Protein AF-0000000078525037 (afdb_homodimer)

Structure (mmCIF, N/CA/C/O backbone):
data_AF-0000000078525037-model_v1
#
loop_
_entity.id
_entity.type
_entity.pdbx_description
1 polymer 'TetR family transcriptional regulator'
#
loop_
_atom_site.group_PDB
_atom_site.id
_atom_site.type_symbol
_atom_site.label_atom_id
_atom_site.label_alt_id
_atom_site.label_comp_id
_atom_site.label_asym_id
_atom_site.label_entity_id
_atom_site.label_seq_id
_atom_site.pdbx_PDB_ins_code
_atom_site.Cartn_x
_atom_site.Cartn_y
_atom_site.Cartn_z
_atom_site.occupancy
_atom_site.B_iso_or_equiv
_atom_site.auth_seq_id
_atom_site.auth_comp_id
_atom_site.auth_asym_id
_atom_site.auth_atom_id
_atom_site.pdbx_PDB_model_num
ATOM 1 N N . MET A 1 1 ? -8.797 39.719 21.375 1 72.75 1 MET A N 1
ATOM 2 C CA . MET A 1 1 ? -9.156 38.656 22.328 1 72.75 1 MET A CA 1
ATOM 3 C C . MET A 1 1 ? -10.391 37.906 21.859 1 72.75 1 MET A C 1
ATOM 5 O O . MET A 1 1 ? -11.367 38.5 21.422 1 72.75 1 MET A O 1
ATOM 9 N N . LYS A 1 2 ? -10.18 36.531 21.547 1 79.25 2 LYS A N 1
ATOM 10 C CA . LYS A 1 2 ? -11.359 35.812 21.094 1 79.25 2 LYS A CA 1
ATOM 11 C C . LYS A 1 2 ? -12.469 35.844 22.141 1 79.25 2 LYS A C 1
ATOM 13 O O . LYS A 1 2 ? -12.195 35.781 23.344 1 79.25 2 LYS A O 1
ATOM 18 N N . SER A 1 3 ? -13.633 36.125 21.875 1 87.19 3 SER A N 1
ATOM 19 C CA . SER A 1 3 ? -14.789 36.094 22.781 1 87.19 3 SER A CA 1
ATOM 20 C C . SER A 1 3 ? -15.016 34.688 23.312 1 87.19 3 SER A C 1
ATOM 22 O O . SER A 1 3 ? -14.438 33.719 22.812 1 87.19 3 SER A O 1
ATOM 24 N N . LYS A 1 4 ? -15.695 34.625 24.469 1 88.12 4 LYS A N 1
ATOM 25 C CA . LYS A 1 4 ? -16.031 33.312 25.047 1 88.12 4 LYS A CA 1
ATOM 26 C C . LYS A 1 4 ? -16.703 32.438 24.016 1 88.12 4 LYS A C 1
ATOM 28 O O . LYS A 1 4 ? -16.406 31.234 23.953 1 88.12 4 LYS A O 1
ATOM 33 N N . ARG A 1 5 ? -17.609 33.062 23.234 1 87.44 5 ARG A N 1
ATOM 34 C CA . ARG A 1 5 ? -18.344 32.312 22.203 1 87.44 5 ARG A CA 1
ATOM 35 C C . ARG A 1 5 ? -17.391 31.781 21.125 1 87.44 5 ARG A C 1
ATOM 37 O O . ARG A 1 5 ? -17.547 30.656 20.656 1 87.44 5 ARG A O 1
ATOM 44 N N . GLN A 1 6 ? -16.469 32.625 20.719 1 86.44 6 GLN A N 1
ATOM 45 C CA . GLN A 1 6 ? -15.492 32.25 19.703 1 86.44 6 GLN A CA 1
ATOM 46 C C . GLN A 1 6 ? -14.602 31.109 20.219 1 86.44 6 GLN A C 1
ATOM 48 O O . GLN A 1 6 ? -14.289 30.172 19.469 1 86.44 6 GLN A O 1
ATOM 53 N N . LEU A 1 7 ? -14.266 31.172 21.453 1 88 7 LEU A N 1
ATOM 54 C CA . LEU A 1 7 ? -13.43 30.156 22.062 1 88 7 LEU A CA 1
ATOM 55 C C . LEU A 1 7 ? -14.172 28.812 22.156 1 88 7 LEU A C 1
ATOM 57 O O . LEU A 1 7 ? -13.586 27.766 21.922 1 88 7 LEU A O 1
ATOM 61 N N . GLN A 1 8 ? -15.375 28.922 22.531 1 87 8 GLN A N 1
ATOM 62 C CA . GLN A 1 8 ? -16.188 27.719 22.625 1 87 8 GLN A CA 1
ATOM 63 C C . GLN A 1 8 ? -16.344 27.062 21.25 1 87 8 GLN A C 1
ATOM 65 O O . GLN A 1 8 ? -16.312 25.828 21.141 1 87 8 GLN A O 1
ATOM 70 N N . LYS A 1 9 ? -16.531 27.906 20.25 1 89.12 9 LYS A N 1
ATOM 71 C CA . LYS A 1 9 ? -16.656 27.391 18.891 1 89.12 9 LYS A CA 1
ATOM 72 C C . LYS A 1 9 ? -15.383 26.703 18.453 1 89.12 9 LYS A C 1
ATOM 74 O O . LYS A 1 9 ? -15.43 25.625 17.859 1 89.12 9 LYS A O 1
ATOM 79 N N . GLU A 1 10 ? -14.359 27.328 18.75 1 90.56 10 GLU A N 1
ATOM 80 C CA . GLU A 1 10 ? -13.062 26.766 18.406 1 90.56 10 GLU A CA 1
ATOM 81 C C . GLU A 1 10 ? -12.82 25.453 19.141 1 90.56 10 GLU A C 1
ATOM 83 O O . GLU A 1 10 ? -12.281 24.5 18.578 1 90.56 10 GLU A O 1
ATOM 88 N N . ASN A 1 11 ? -13.18 25.406 20.344 1 92.62 11 ASN A N 1
ATOM 89 C CA . ASN A 1 11 ? -13.016 24.203 21.141 1 92.62 11 ASN A CA 1
ATOM 90 C C . ASN A 1 11 ? -13.859 23.047 20.609 1 92.62 11 ASN A C 1
ATOM 92 O O . ASN A 1 11 ? -13.414 21.906 20.594 1 92.62 11 ASN A O 1
ATOM 96 N N . THR A 1 12 ? -15.055 23.438 20.219 1 93.38 12 THR A N 1
ATOM 97 C CA . THR A 1 12 ? -15.93 22.438 19.656 1 93.38 12 THR A CA 1
ATOM 98 C C . THR A 1 12 ? -15.375 21.906 18.344 1 93.38 12 THR A C 1
ATOM 100 O O . THR A 1 12 ? -15.391 20.688 18.094 1 93.38 12 THR A O 1
ATOM 103 N N . ARG A 1 13 ? -14.922 22.781 17.547 1 94.19 13 ARG A N 1
ATOM 104 C CA . ARG A 1 13 ? -14.32 22.391 16.281 1 94.19 13 ARG A CA 1
ATOM 105 C C . ARG A 1 13 ? -13.141 21.453 16.5 1 94.19 13 ARG A C 1
ATOM 107 O O . ARG A 1 13 ? -13.016 20.438 15.812 1 94.19 13 ARG A O 1
ATOM 114 N N . LYS A 1 14 ? -12.297 21.797 17.453 1 94.56 14 LYS A N 1
ATOM 115 C CA . LYS A 1 14 ? -11.148 20.969 17.781 1 94.56 14 LYS A CA 1
ATOM 116 C C . LYS A 1 14 ? -11.586 19.594 18.281 1 94.56 14 LYS A C 1
ATOM 118 O O . LYS A 1 14 ? -10.984 18.578 17.922 1 94.56 14 LYS A O 1
ATOM 123 N N . LYS A 1 15 ? -12.555 19.625 19.047 1 95.56 15 LYS A N 1
ATOM 124 C CA . LYS A 1 15 ? -13.078 18.359 19.578 1 95.56 15 LYS A CA 1
ATOM 125 C C . LYS A 1 15 ? -13.594 17.453 18.469 1 95.56 15 LYS A C 1
ATOM 127 O O . LYS A 1 15 ? -13.344 16.25 18.484 1 95.56 15 LYS A O 1
ATOM 132 N N . ILE A 1 16 ? -14.258 18.062 17.562 1 95.88 16 ILE A N 1
ATOM 133 C CA . ILE A 1 16 ? -14.789 17.312 16.438 1 95.88 16 ILE A CA 1
ATOM 134 C C . ILE A 1 16 ? -13.633 16.719 15.617 1 95.88 16 ILE A C 1
ATOM 136 O O . ILE A 1 16 ? -13.664 15.547 15.25 1 95.88 16 ILE A O 1
ATOM 140 N N . LEU A 1 17 ? -12.656 17.516 15.422 1 95.31 17 LEU A N 1
ATOM 141 C CA . LEU A 1 17 ? -11.508 17.062 14.641 1 95.31 17 LEU A CA 1
ATOM 142 C C . LEU A 1 17 ? -10.789 15.914 15.336 1 95.31 17 LEU A C 1
ATOM 144 O O . LEU A 1 17 ? -10.461 14.906 14.711 1 95.31 17 LEU A O 1
ATOM 148 N N . GLU A 1 18 ? -10.57 16.047 16.578 1 95.44 18 GLU A N 1
ATOM 149 C CA . GLU A 1 18 ? -9.883 15.023 17.359 1 95.44 18 GLU A CA 1
ATOM 150 C C . GLU A 1 18 ? -10.672 13.711 17.359 1 95.44 18 GLU A C 1
ATOM 152 O O . GLU A 1 18 ? -10.094 12.633 17.219 1 95.44 18 GLU A O 1
ATOM 157 N N . THR A 1 19 ? -11.93 13.867 17.531 1 97.06 19 THR A N 1
ATOM 158 C CA . THR A 1 19 ? -12.797 12.688 17.516 1 97.06 19 THR A CA 1
ATOM 159 C C . THR A 1 19 ? -12.789 12.023 16.141 1 97.06 19 THR A C 1
ATOM 161 O O . THR A 1 19 ? -12.719 10.797 16.047 1 97.06 19 THR A O 1
ATOM 164 N N . ALA A 1 20 ? -12.867 12.852 15.133 1 96.44 20 ALA A N 1
ATOM 165 C CA . ALA A 1 20 ? -12.828 12.336 13.773 1 96.44 20 ALA A CA 1
ATOM 166 C C . ALA A 1 20 ? -11.531 11.57 13.508 1 96.44 20 ALA A C 1
ATOM 168 O O . ALA A 1 20 ? -11.547 10.5 12.906 1 96.44 20 ALA A O 1
ATOM 169 N N . TYR A 1 21 ? -10.469 12.07 14.008 1 95.25 21 TYR A N 1
ATOM 170 C CA . TYR A 1 21 ? -9.18 11.406 13.867 1 95.25 21 TYR A CA 1
ATOM 171 C C . TYR A 1 21 ? -9.227 10 14.469 1 95.25 21 TYR A C 1
ATOM 173 O O . TYR A 1 21 ? -8.773 9.039 13.844 1 95.25 21 TYR A O 1
ATOM 181 N N . GLN A 1 22 ? -9.742 9.93 15.586 1 95.75 22 GLN A N 1
ATOM 182 C CA . GLN A 1 22 ? -9.812 8.656 16.297 1 95.75 22 GLN A CA 1
ATOM 183 C C . GLN A 1 22 ? -10.719 7.668 15.562 1 95.75 22 GLN A C 1
ATOM 185 O O . GLN A 1 22 ? -10.352 6.504 15.383 1 95.75 22 GLN A O 1
ATOM 190 N N . ILE A 1 23 ? -11.812 8.125 15.133 1 96.38 23 ILE A N 1
ATOM 191 C CA . ILE A 1 23 ? -12.797 7.266 14.484 1 96.38 23 ILE A CA 1
ATOM 192 C C . ILE A 1 23 ? -12.25 6.762 13.148 1 96.38 23 ILE A C 1
ATOM 194 O O . ILE A 1 23 ? -12.297 5.562 12.867 1 96.38 23 ILE A O 1
ATOM 198 N N . TYR A 1 24 ? -11.695 7.652 12.391 1 95.31 24 TYR A N 1
ATOM 199 C CA . TYR A 1 24 ? -11.18 7.273 11.078 1 95.31 24 TYR A CA 1
ATOM 200 C C . TYR A 1 24 ? -9.953 6.375 11.211 1 95.31 24 TYR A C 1
ATOM 202 O O . TYR A 1 24 ? -9.727 5.5 10.375 1 95.31 24 TYR A O 1
ATOM 210 N N . SER A 1 25 ? -9.234 6.543 12.289 1 94.81 25 SER A N 1
ATOM 211 C CA . SER A 1 25 ? -8.086 5.68 12.555 1 94.81 25 SER A CA 1
ATOM 212 C C . SER A 1 25 ? -8.531 4.262 12.891 1 94.81 25 SER A C 1
ATOM 214 O O . SER A 1 25 ? -7.883 3.291 12.5 1 94.81 25 SER A O 1
ATOM 216 N N . GLU A 1 26 ? -9.633 4.137 13.508 1 92.62 26 GLU A N 1
ATOM 217 C CA . GLU A 1 26 ? -10.078 2.844 14.016 1 92.62 26 GLU A CA 1
ATOM 218 C C . GLU A 1 26 ? -11.039 2.172 13.039 1 92.62 26 GLU A C 1
ATOM 220 O O . GLU A 1 26 ? -10.938 0.968 12.789 1 92.62 26 GLU A O 1
ATOM 225 N N . GLN A 1 27 ? -11.891 2.961 12.438 1 91.62 27 GLN A N 1
ATOM 226 C CA . GLN A 1 27 ? -12.984 2.383 11.672 1 91.62 27 GLN A CA 1
ATOM 227 C C . GLN A 1 27 ? -12.781 2.6 10.172 1 91.62 27 GLN A C 1
ATOM 229 O O . GLN A 1 27 ? -13.438 1.962 9.352 1 91.62 27 GLN A O 1
ATOM 234 N N . GLY A 1 28 ? -11.867 3.477 9.844 1 91.75 28 GLY A N 1
ATOM 235 C CA . GLY A 1 28 ? -11.672 3.785 8.438 1 91.75 28 GLY A CA 1
ATOM 236 C C . GLY A 1 28 ? -12.523 4.941 7.953 1 91.75 28 GLY A C 1
ATOM 237 O O . GLY A 1 28 ? -13.344 5.473 8.703 1 91.75 2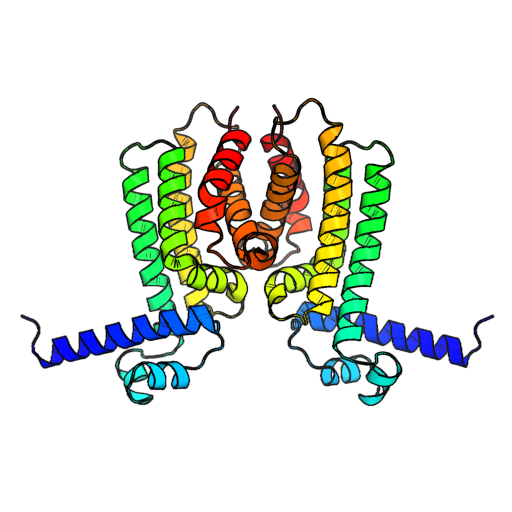8 GLY A O 1
ATOM 238 N N . PHE A 1 29 ? -12.406 5.277 6.711 1 92.12 29 PHE A N 1
ATOM 239 C CA . PHE A 1 29 ? -13 6.496 6.168 1 92.12 29 PHE A CA 1
ATOM 240 C C . PHE A 1 29 ? -14.445 6.25 5.746 1 92.12 29 PHE A C 1
ATOM 242 O O . PHE A 1 29 ? -15.133 7.172 5.305 1 92.12 29 PHE A O 1
ATOM 249 N N . SER A 1 30 ? -14.922 5.059 5.953 1 87.81 30 SER A N 1
ATOM 250 C CA . SER A 1 30 ? -16.328 4.754 5.668 1 87.81 30 SER A CA 1
ATOM 251 C C . SER A 1 30 ? -17.219 5.164 6.824 1 87.81 30 SER A C 1
ATOM 253 O O . SER A 1 30 ? -18.453 5.199 6.684 1 87.81 30 SER A O 1
ATOM 255 N N . ALA A 1 31 ? -16.594 5.5 7.93 1 92.06 31 ALA A N 1
ATOM 256 C CA . ALA A 1 31 ? -17.375 5.93 9.086 1 92.06 31 ALA A CA 1
ATOM 257 C C . ALA A 1 31 ? -18.188 7.184 8.758 1 92.06 31 ALA A C 1
ATOM 259 O O . ALA A 1 31 ? -17.688 8.086 8.07 1 92.06 31 ALA A O 1
ATOM 260 N N . THR A 1 32 ? -19.375 7.266 9.336 1 92.25 32 THR A N 1
ATOM 261 C CA . THR A 1 32 ? -20.281 8.367 9.008 1 92.25 32 THR A CA 1
ATOM 262 C C . THR A 1 32 ? -20.094 9.523 9.977 1 92.25 32 THR A C 1
ATOM 264 O O . THR A 1 32 ? -19.516 9.352 11.055 1 92.25 32 THR A O 1
ATOM 267 N N . THR A 1 33 ? -20.641 10.672 9.523 1 94.62 33 THR A N 1
ATOM 268 C CA . THR A 1 33 ? -20.578 11.852 10.391 1 94.62 33 THR A CA 1
ATOM 269 C C . THR A 1 33 ? -21.453 11.672 11.625 1 94.62 33 THR A C 1
ATOM 271 O O . THR A 1 33 ? -21.203 12.281 12.664 1 94.62 33 THR A O 1
ATOM 274 N N . ALA A 1 34 ? -22.422 10.828 11.547 1 95.12 34 ALA A N 1
ATOM 275 C CA . ALA A 1 34 ? -23.281 10.555 12.695 1 95.12 34 ALA A CA 1
ATOM 276 C C . ALA A 1 34 ? -22.5 9.914 13.836 1 95.12 34 ALA A C 1
ATOM 278 O O . ALA A 1 34 ? -22.672 10.273 15 1 95.12 34 ALA A O 1
ATOM 279 N N . VAL A 1 35 ? -21.656 9.047 13.508 1 96 35 VAL A N 1
ATOM 280 C CA . VAL A 1 35 ? -20.828 8.375 14.5 1 96 35 VAL A CA 1
ATOM 281 C C . VAL A 1 35 ? -19.859 9.367 15.141 1 96 35 VAL A C 1
ATOM 283 O O . VAL A 1 35 ? -19.641 9.344 16.359 1 96 35 VAL A O 1
ATOM 286 N N . ILE A 1 36 ? -19.297 10.25 14.367 1 96.44 36 ILE A N 1
ATOM 287 C CA . ILE A 1 36 ? -18.359 11.258 14.852 1 96.44 36 ILE A CA 1
ATOM 288 C C . ILE A 1 36 ? -19.078 12.203 15.812 1 96.44 36 ILE A C 1
ATOM 290 O O . ILE A 1 36 ? -18.562 12.523 16.891 1 96.44 36 ILE A O 1
ATOM 294 N N . ALA A 1 37 ? -20.297 12.594 15.414 1 97 37 ALA A N 1
ATOM 295 C CA . ALA A 1 37 ? -21.094 13.492 16.25 1 97 37 ALA A CA 1
ATOM 296 C C . ALA A 1 37 ? -21.391 12.859 17.594 1 97 37 ALA A C 1
ATOM 298 O O . ALA A 1 37 ? -21.188 13.484 18.641 1 97 37 ALA A O 1
ATOM 299 N N . LYS A 1 38 ? -21.812 11.664 17.531 1 97.12 38 LYS A N 1
ATOM 300 C CA . LYS A 1 38 ? -22.156 10.938 18.734 1 97.12 38 LYS A CA 1
ATOM 301 C C . LYS A 1 38 ? -20.953 10.828 19.672 1 97.12 38 LYS A C 1
ATOM 303 O O . LYS A 1 38 ? -21.062 11.125 20.859 1 97.12 38 LYS A O 1
ATOM 308 N N . GLU A 1 39 ? -19.875 10.484 19.172 1 96.56 39 GLU A N 1
ATOM 309 C CA . GLU A 1 39 ? -18.688 10.289 19.984 1 96.56 39 GLU A CA 1
ATOM 310 C C . GLU A 1 39 ? -18.141 11.617 20.5 1 96.56 39 GLU A C 1
ATOM 312 O O . GLU A 1 39 ? -17.578 11.688 21.594 1 96.56 39 GLU A O 1
ATOM 317 N N . ALA A 1 40 ? -18.297 12.656 19.703 1 96.38 40 ALA A N 1
ATOM 318 C CA . ALA A 1 40 ? -17.828 13.992 20.078 1 96.38 40 ALA A CA 1
ATOM 319 C C . ALA A 1 40 ? -18.797 14.648 21.078 1 96.38 40 ALA A C 1
ATOM 321 O O . ALA A 1 40 ? -18.484 15.688 21.656 1 96.38 40 ALA A O 1
ATOM 322 N N . GLY A 1 41 ? -19.922 14.094 21.234 1 96.25 41 GLY A N 1
ATOM 323 C CA . GLY A 1 41 ? -20.906 14.633 22.172 1 96.25 41 GLY A CA 1
ATOM 324 C C . GLY A 1 41 ? -21.594 15.875 21.641 1 96.25 41 GLY A C 1
ATOM 325 O O . GLY A 1 41 ? -21.875 16.812 22.406 1 96.25 41 GLY A O 1
ATOM 326 N N . VAL A 1 42 ? -21.75 15.938 20.375 1 96 42 VAL A N 1
ATOM 327 C CA . VAL A 1 42 ? -22.438 17.062 19.75 1 96 42 VAL A CA 1
ATOM 328 C C . VAL A 1 42 ? -23.562 16.562 18.859 1 96 42 VAL A C 1
ATOM 330 O O . VAL A 1 42 ? -23.672 15.352 18.594 1 96 42 VAL A O 1
ATOM 333 N N . SER A 1 43 ? -24.422 17.469 18.469 1 94.12 43 SER A N 1
ATOM 334 C CA . SER A 1 43 ? -25.469 17.094 17.531 1 94.12 43 SER A CA 1
ATOM 335 C C . SER A 1 43 ? -24.906 16.906 16.125 1 94.12 43 SER A C 1
ATOM 337 O O . SER A 1 43 ? -23.859 17.453 15.789 1 94.12 43 SER A O 1
ATOM 339 N N . HIS A 1 44 ? -25.578 16.094 15.359 1 94.31 44 HIS A N 1
ATOM 340 C CA . HIS A 1 44 ? -25.156 15.867 13.977 1 94.31 44 HIS A CA 1
ATOM 341 C C . HIS A 1 44 ? -25.078 17.172 13.203 1 94.31 44 HIS A C 1
ATOM 343 O O . HIS A 1 44 ? -24.141 17.391 12.43 1 94.31 44 HIS A O 1
ATOM 349 N N . GLY A 1 45 ? -25.984 18.078 13.406 1 93.69 45 GLY A N 1
ATOM 350 C CA . GLY A 1 45 ? -26 19.375 12.75 1 93.69 45 GLY A CA 1
ATOM 351 C C . GLY A 1 45 ? -24.812 20.25 13.133 1 93.69 45 GLY A C 1
ATOM 352 O O . GLY A 1 45 ? -24.344 21.062 12.328 1 93.69 45 GLY A O 1
ATOM 353 N N . THR A 1 46 ? -24.375 20.125 14.336 1 94 46 THR A N 1
ATOM 354 C CA . THR A 1 46 ? -23.25 20.891 14.844 1 94 46 THR A CA 1
ATOM 355 C C . THR A 1 46 ? -22 20.641 14.016 1 94 46 THR A C 1
ATOM 357 O O . THR A 1 46 ? -21.172 21.547 13.805 1 94 46 THR A O 1
ATOM 360 N N . ILE A 1 47 ? -21.828 19.406 13.492 1 94.81 47 ILE A N 1
ATOM 361 C CA . ILE A 1 47 ? -20.703 19.094 12.633 1 94.81 47 ILE A CA 1
ATOM 362 C C . ILE A 1 47 ? -20.703 20 11.414 1 94.81 47 ILE A C 1
ATOM 364 O O . ILE A 1 47 ? -19.672 20.562 11.047 1 94.81 47 ILE A O 1
ATOM 368 N N . PHE A 1 48 ? -21.875 20.266 10.906 1 93.75 48 PHE A N 1
ATOM 369 C CA . PHE A 1 48 ? -21.984 20.984 9.641 1 93.75 48 PHE A CA 1
ATOM 370 C C . PHE A 1 48 ? -21.984 22.484 9.875 1 93.75 48 PHE A C 1
ATOM 372 O O . PHE A 1 48 ? -21.875 23.266 8.93 1 93.75 48 PHE A O 1
ATOM 379 N N . VAL A 1 49 ? -22.188 22.891 11.062 1 94.12 49 VAL A N 1
ATOM 380 C CA . VAL A 1 49 ? -21.953 24.297 11.43 1 94.12 49 VAL A CA 1
ATOM 381 C C . VAL A 1 49 ? -20.469 24.625 11.328 1 94.12 49 VAL A C 1
ATOM 383 O O . VAL A 1 49 ? -20.094 25.703 10.883 1 94.12 49 VAL A O 1
ATOM 386 N N . HIS A 1 50 ? -19.703 23.656 11.688 1 94.88 50 HIS A N 1
ATOM 387 C CA . HIS A 1 50 ? -18.266 23.859 11.734 1 94.88 50 HIS A CA 1
ATOM 388 C C . HIS A 1 50 ? -17.594 23.422 10.438 1 94.88 50 HIS A C 1
ATOM 390 O O . HIS A 1 50 ? -16.547 23.938 10.062 1 94.88 50 HIS A O 1
ATOM 396 N N . PHE A 1 51 ? -18.172 22.391 9.781 1 95.5 51 PHE A N 1
ATOM 397 C CA . PHE A 1 51 ? -17.672 21.859 8.516 1 95.5 51 PHE A CA 1
ATOM 398 C C . PHE A 1 51 ? -18.797 21.797 7.484 1 95.5 51 PHE A C 1
ATOM 400 O O . PHE A 1 51 ? -19.766 21.047 7.664 1 95.5 51 PHE A O 1
ATOM 407 N N . SER A 1 52 ? -18.594 22.484 6.402 1 93.25 52 SER A N 1
ATOM 408 C CA . SER A 1 52 ? -19.672 22.641 5.426 1 93.25 52 SER A CA 1
ATOM 409 C C . SER A 1 52 ? -20.031 21.312 4.773 1 93.25 52 SER A C 1
ATOM 411 O O . SER A 1 52 ? -21.109 21.172 4.195 1 93.25 52 SER A O 1
ATOM 413 N N . SER A 1 53 ? -19.062 20.375 4.801 1 92.81 53 SER A N 1
ATOM 414 C CA . SER A 1 53 ? -19.281 19.062 4.215 1 92.81 53 SER A CA 1
ATOM 415 C C . SER A 1 53 ? -18.328 18.031 4.797 1 92.81 53 SER A C 1
ATOM 417 O O . SER A 1 53 ? -17.359 18.391 5.48 1 92.81 53 SER A O 1
ATOM 419 N N . LEU A 1 54 ? -18.672 16.812 4.57 1 91.38 54 LEU A N 1
ATOM 420 C CA . LEU A 1 54 ? -17.75 15.742 4.949 1 91.38 54 LEU A CA 1
ATOM 421 C C . LEU A 1 54 ? -16.406 15.914 4.27 1 91.38 54 LEU A C 1
ATOM 423 O O . LEU A 1 54 ? -15.359 15.68 4.887 1 91.38 54 LEU A O 1
ATOM 427 N N . ASP A 1 55 ? -16.422 16.375 3.068 1 93.88 55 ASP A N 1
ATOM 428 C CA . ASP A 1 55 ? -15.195 16.594 2.305 1 93.88 55 ASP A CA 1
ATOM 429 C C . ASP A 1 55 ? -14.312 17.641 2.988 1 93.88 55 ASP A C 1
ATOM 431 O O . ASP A 1 55 ? -13.094 17.453 3.098 1 93.88 55 ASP A O 1
ATOM 435 N N . GLU A 1 56 ? -14.914 18.625 3.383 1 95.12 56 GLU A N 1
ATOM 436 C CA . GLU A 1 56 ? -14.156 19.672 4.066 1 95.12 56 GLU A CA 1
ATOM 437 C C . GLU A 1 56 ? -13.539 19.141 5.359 1 95.12 56 GLU A C 1
ATOM 439 O O . GLU A 1 56 ? -12.391 19.453 5.68 1 95.12 56 GLU A O 1
ATOM 444 N N . LEU A 1 57 ? -14.336 18.406 6.113 1 95.69 57 LEU A N 1
ATOM 445 C CA . LEU A 1 57 ? -13.836 17.812 7.344 1 95.69 57 LEU A CA 1
ATOM 446 C C . LEU A 1 57 ? -12.609 16.938 7.066 1 95.69 57 LEU A C 1
ATOM 448 O O . LEU A 1 57 ? -11.586 17.078 7.734 1 95.69 57 LEU A O 1
ATOM 452 N N . LEU A 1 58 ? -12.664 16.109 6.031 1 96.56 58 LEU A N 1
ATOM 453 C CA . LEU A 1 58 ? -11.578 15.211 5.664 1 96.56 58 LEU A CA 1
ATOM 454 C C . LEU A 1 58 ? -10.352 15.992 5.219 1 96.56 58 LEU A C 1
ATOM 456 O O . LEU A 1 58 ? -9.227 15.672 5.617 1 96.56 58 LEU A O 1
ATOM 460 N N . CYS A 1 59 ? -10.547 17 4.426 1 96.94 59 CYS A N 1
ATOM 461 C CA . CYS A 1 59 ? -9.438 17.844 3.973 1 96.94 59 CYS A CA 1
ATOM 462 C C . CYS A 1 59 ? -8.734 18.5 5.152 1 96.94 59 CYS A C 1
ATOM 464 O O . CYS A 1 59 ? -7.504 18.562 5.191 1 96.94 59 CYS A O 1
ATOM 466 N N . CYS A 1 60 ? -9.516 18.906 6.094 1 95.94 60 CYS A N 1
ATOM 467 C CA . CYS A 1 60 ? -8.945 19.562 7.266 1 95.94 60 CYS A CA 1
ATOM 468 C C . CYS A 1 60 ? -8.109 18.578 8.086 1 95.94 60 CYS A C 1
ATOM 470 O O . CYS A 1 60 ? -7.023 18.922 8.547 1 95.94 60 CYS A O 1
ATOM 472 N N . LEU A 1 61 ? -8.594 17.375 8.234 1 96 61 LEU A N 1
ATOM 473 C CA . LEU A 1 61 ? -7.859 16.328 8.953 1 96 61 LEU A CA 1
ATOM 474 C C . LEU A 1 61 ? -6.527 16.047 8.281 1 96 61 LEU A C 1
ATOM 476 O O . LEU A 1 61 ? -5.484 16 8.938 1 96 61 LEU A O 1
ATOM 480 N N . ILE A 1 62 ? -6.582 15.852 6.996 1 97.31 62 ILE A N 1
ATOM 481 C CA . ILE A 1 62 ? -5.398 15.5 6.215 1 97.31 62 ILE A CA 1
ATOM 482 C C . ILE A 1 62 ? -4.418 16.672 6.211 1 97.31 62 ILE A C 1
ATOM 484 O O . ILE A 1 62 ? -3.207 16.469 6.348 1 97.31 62 ILE A O 1
ATOM 488 N N . GLN A 1 63 ? -4.973 17.859 6.102 1 96.75 63 GLN A N 1
ATOM 489 C CA . GLN A 1 63 ? -4.129 19.047 6.102 1 96.75 63 GLN A CA 1
ATOM 490 C C . GLN A 1 63 ? -3.424 19.219 7.445 1 96.75 63 GLN A C 1
ATOM 492 O O . GLN A 1 63 ? -2.262 19.625 7.492 1 96.75 63 GLN A O 1
ATOM 497 N N . ASP A 1 64 ? -4.137 18.969 8.469 1 95.62 64 ASP A N 1
ATOM 498 C CA . ASP A 1 64 ? -3.535 19.062 9.797 1 95.62 64 ASP A CA 1
ATOM 499 C C . ASP A 1 64 ? -2.324 18.141 9.914 1 95.62 64 ASP A C 1
ATOM 501 O O . ASP A 1 64 ? -1.263 18.547 10.391 1 95.62 64 ASP A O 1
ATOM 505 N N . PHE A 1 65 ? -2.471 16.906 9.531 1 96 65 PHE A N 1
ATOM 506 C CA . PHE A 1 65 ? -1.371 15.961 9.469 1 96 65 PHE A CA 1
ATOM 507 C C . PHE A 1 65 ? -0.252 16.484 8.578 1 96 65 PHE A C 1
ATOM 509 O O . PHE A 1 65 ? 0.922 16.422 8.945 1 96 65 PHE A O 1
ATOM 516 N N . GLY A 1 66 ? -0.604 16.984 7.414 1 97 66 GLY A N 1
ATOM 517 C CA . GLY A 1 66 ? 0.359 17.5 6.457 1 97 66 GLY A CA 1
ATOM 518 C C . GLY A 1 66 ? 1.167 18.672 7 1 97 66 GLY A C 1
ATOM 519 O O . GLY A 1 66 ? 2.359 18.797 6.711 1 97 66 GLY A O 1
ATOM 520 N N . ASP A 1 67 ? 0.477 19.516 7.758 1 96.31 67 ASP A N 1
ATOM 521 C CA . ASP A 1 67 ? 1.149 20.672 8.336 1 96.31 67 ASP A CA 1
ATOM 522 C C . ASP A 1 67 ? 2.232 20.234 9.32 1 96.31 67 ASP A C 1
ATOM 524 O O . ASP A 1 67 ? 3.334 20.797 9.32 1 96.31 67 ASP A O 1
ATOM 528 N N . VAL A 1 68 ? 1.934 19.281 10.102 1 96 68 VAL A N 1
ATOM 529 C CA . VAL A 1 68 ? 2.902 18.766 11.062 1 96 68 VAL A CA 1
ATOM 530 C C . VAL A 1 68 ? 4.074 18.125 10.328 1 96 68 VAL A C 1
ATOM 532 O O . VAL A 1 68 ? 5.234 18.422 10.617 1 96 68 VAL A O 1
ATOM 535 N N . LEU A 1 69 ? 3.754 17.297 9.336 1 96.69 69 LEU A N 1
ATOM 536 C CA . LEU A 1 69 ? 4.777 16.625 8.547 1 96.69 69 LEU A CA 1
ATOM 537 C C . LEU A 1 69 ? 5.66 17.641 7.824 1 96.69 69 LEU A C 1
ATOM 539 O O . LEU A 1 69 ? 6.891 17.562 7.906 1 96.69 69 LEU A O 1
ATOM 543 N N . GLY A 1 70 ? 5 18.531 7.145 1 95.19 70 GLY A N 1
ATOM 544 C CA . GLY A 1 70 ? 5.727 19.547 6.395 1 95.19 70 GLY A CA 1
ATOM 545 C C . GLY A 1 70 ? 6.66 20.375 7.258 1 95.19 70 GLY A C 1
ATOM 546 O O . GLY A 1 70 ? 7.797 20.656 6.867 1 95.19 70 GLY A O 1
ATOM 547 N N . SER A 1 71 ? 6.168 20.75 8.398 1 95 71 SER A N 1
ATOM 548 C CA . SER A 1 71 ? 6.965 21.578 9.305 1 95 71 SER A CA 1
ATOM 549 C C . SER A 1 71 ? 8.195 20.828 9.797 1 95 71 SER A C 1
ATOM 551 O O . SER A 1 71 ? 9.297 21.375 9.812 1 95 71 SER A O 1
ATOM 553 N N . GLU A 1 72 ? 7.977 19.594 10.164 1 93.75 72 GLU A N 1
ATOM 554 C CA . GLU A 1 72 ? 9.078 18.781 10.68 1 93.75 72 GLU A CA 1
ATOM 555 C C . GLU A 1 72 ? 10.125 18.516 9.602 1 93.75 72 GLU A C 1
ATOM 557 O O . GLU A 1 72 ? 11.328 18.672 9.844 1 93.75 72 GLU A O 1
ATOM 562 N N . ILE A 1 73 ? 9.695 18.141 8.422 1 93.38 73 ILE A N 1
ATOM 563 C CA . ILE A 1 73 ? 10.609 17.797 7.332 1 93.38 73 ILE A CA 1
ATOM 564 C C . ILE A 1 73 ? 11.312 19.062 6.832 1 93.38 73 ILE A C 1
ATOM 566 O O . ILE A 1 73 ? 12.484 19.016 6.449 1 93.38 73 ILE A O 1
ATOM 570 N N . HIS A 1 74 ? 10.531 20.141 6.812 1 91.81 74 HIS A N 1
ATOM 571 C CA 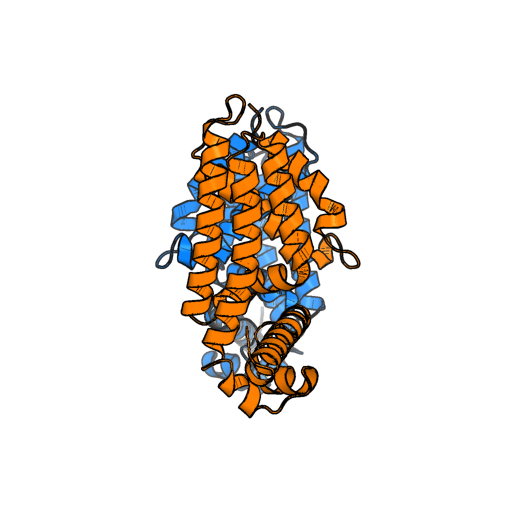. HIS A 1 74 ? 11.117 21.422 6.426 1 91.81 74 HIS A CA 1
ATOM 572 C C . HIS A 1 74 ? 12.266 21.812 7.355 1 91.81 74 HIS A C 1
ATOM 574 O O . HIS A 1 74 ? 13.344 22.188 6.898 1 91.81 74 HIS A O 1
ATOM 580 N N . GLN A 1 75 ? 12.023 21.719 8.57 1 90.25 75 GLN A N 1
ATOM 581 C CA . GLN A 1 75 ? 13.047 22.062 9.562 1 90.25 75 GLN A CA 1
ATOM 582 C C . GLN A 1 75 ? 14.305 21.219 9.359 1 90.25 75 GLN A C 1
ATOM 584 O O . GLN A 1 75 ? 15.414 21.75 9.383 1 90.25 75 GLN A O 1
ATOM 589 N N . GLN A 1 76 ? 14.164 19.953 9.125 1 87.81 76 GLN A N 1
ATOM 590 C CA . GLN A 1 76 ? 15.305 19.062 8.977 1 87.81 76 GLN A CA 1
ATOM 591 C C . GLN A 1 76 ? 16.047 19.312 7.664 1 87.81 76 GLN A C 1
ATOM 593 O O . GLN A 1 76 ? 17.266 19.234 7.609 1 87.81 76 GLN A O 1
ATOM 598 N N . SER A 1 77 ? 15.32 19.609 6.633 1 86.94 77 SER A N 1
ATOM 599 C CA . SER A 1 77 ? 15.93 19.812 5.324 1 86.94 77 SER A CA 1
ATOM 600 C C . SER A 1 77 ? 16.703 21.141 5.277 1 86.94 77 SER A C 1
ATOM 602 O O . SER A 1 77 ? 17.656 21.266 4.516 1 86.94 77 SER A O 1
ATOM 604 N N . GLU A 1 78 ? 16.312 22.078 6.062 1 86.5 78 GLU A N 1
ATOM 605 C CA . GLU A 1 78 ? 16.938 23.391 6.051 1 86.5 78 GLU A CA 1
ATOM 606 C C . GLU A 1 78 ? 18.125 23.453 7.012 1 86.5 78 GLU A C 1
ATOM 608 O O . GLU A 1 78 ? 19.031 24.25 6.832 1 86.5 78 GLU A O 1
ATOM 613 N N . THR A 1 79 ? 18.125 22.688 8.023 1 81.56 79 THR A N 1
ATOM 614 C CA . THR A 1 79 ? 19.188 22.734 9.023 1 81.56 79 THR A CA 1
ATOM 615 C C . THR A 1 79 ? 20.375 21.891 8.586 1 81.56 79 THR A C 1
ATOM 617 O O . THR A 1 79 ? 21.344 21.75 9.336 1 81.56 79 THR A O 1
ATOM 620 N N . LYS A 1 80 ? 20.562 21.594 7.344 1 65.44 80 LYS A N 1
ATOM 621 C CA . LYS A 1 80 ? 21.656 20.844 6.719 1 65.44 80 LYS A CA 1
ATOM 622 C C . LYS A 1 80 ? 21.875 19.516 7.422 1 65.44 80 LYS A C 1
ATOM 624 O O . LYS A 1 80 ? 23.016 19.062 7.574 1 65.44 80 LYS A O 1
ATOM 629 N N . ASP A 1 81 ? 20.875 19.047 7.875 1 71.56 81 ASP A N 1
ATOM 630 C CA . ASP A 1 81 ? 20.953 17.703 8.453 1 71.56 81 ASP A CA 1
ATOM 631 C C . ASP A 1 81 ? 21.156 16.656 7.367 1 71.56 81 ASP A C 1
ATOM 633 O O . ASP A 1 81 ? 20.984 16.938 6.18 1 71.56 81 ASP A O 1
ATOM 637 N N . ASN A 1 82 ? 21.781 15.523 7.758 1 87.06 82 ASN A N 1
ATOM 638 C CA . ASN A 1 82 ? 22.078 14.43 6.836 1 87.06 82 ASN A CA 1
ATOM 639 C C . ASN A 1 82 ? 20.828 13.594 6.547 1 87.06 82 ASN A C 1
ATOM 641 O O . ASN A 1 82 ? 19.75 13.859 7.098 1 87.06 82 ASN A O 1
ATOM 645 N N . ILE A 1 83 ? 20.906 12.75 5.68 1 92.88 83 ILE A N 1
ATOM 646 C CA . ILE A 1 83 ? 19.812 11.906 5.188 1 92.88 83 ILE A CA 1
ATOM 647 C C . ILE A 1 83 ? 19.203 11.117 6.344 1 92.88 83 ILE A C 1
ATOM 649 O O . ILE A 1 83 ? 17.984 10.984 6.441 1 92.88 83 ILE A O 1
ATOM 653 N N . GLU A 1 84 ? 20.031 10.734 7.258 1 93.94 84 GLU A N 1
ATOM 654 C CA . GLU A 1 84 ? 19.578 9.914 8.383 1 93.94 84 GLU A CA 1
ATOM 655 C C . GLU A 1 84 ? 18.625 10.703 9.273 1 93.94 84 GLU A C 1
ATOM 657 O O . GLU A 1 84 ? 17.578 10.172 9.688 1 93.94 84 GLU A O 1
ATOM 662 N N . GLU A 1 85 ? 18.953 11.93 9.555 1 94.12 85 GLU A N 1
ATOM 663 C CA . GLU A 1 85 ? 18.109 12.766 10.398 1 94.12 85 GLU A CA 1
ATOM 664 C C . GLU A 1 85 ? 16.781 13.086 9.711 1 94.12 85 GLU A C 1
ATOM 666 O O . GLU A 1 85 ? 15.742 13.172 10.375 1 94.12 85 GLU A O 1
ATOM 671 N N . LEU A 1 86 ? 16.812 13.289 8.453 1 94.88 86 LEU A N 1
ATOM 672 C CA . LEU A 1 86 ? 15.594 13.539 7.688 1 94.88 86 LEU A CA 1
ATOM 673 C C . LEU A 1 86 ? 14.672 12.32 7.727 1 94.88 86 LEU A C 1
ATOM 675 O O . LEU A 1 86 ? 13.469 12.461 7.945 1 94.88 86 LEU A O 1
ATOM 679 N N . LEU A 1 87 ? 15.266 11.117 7.504 1 97 87 LEU A N 1
ATOM 680 C CA . LEU A 1 87 ? 14.5 9.875 7.562 1 97 87 LEU A CA 1
ATOM 681 C C . LEU A 1 87 ? 13.875 9.68 8.938 1 97 87 LEU A C 1
ATOM 683 O O . LEU A 1 87 ? 12.711 9.297 9.055 1 97 87 LEU A O 1
ATOM 687 N N . LYS A 1 88 ? 14.648 9.984 9.938 1 96.44 88 LYS A N 1
ATOM 688 C CA . LYS A 1 88 ? 14.172 9.844 11.312 1 96.44 88 LYS A CA 1
ATOM 689 C C . LYS A 1 88 ? 13.008 10.797 11.586 1 96.44 88 LYS A C 1
ATOM 691 O O . LYS A 1 88 ? 12.008 10.398 12.18 1 96.44 88 LYS A O 1
ATOM 696 N N . ALA A 1 89 ? 13.133 12.023 11.18 1 95.75 89 ALA A N 1
ATOM 697 C CA . ALA A 1 89 ? 12.07 13.016 11.359 1 95.75 89 ALA A CA 1
ATOM 698 C C . ALA A 1 89 ? 10.789 12.578 10.656 1 95.75 89 ALA A C 1
ATOM 700 O O . ALA A 1 89 ? 9.695 12.719 11.203 1 95.75 89 ALA A O 1
ATOM 701 N N . HIS A 1 90 ? 10.93 12.086 9.461 1 97.44 90 HIS A N 1
ATOM 702 C CA . HIS A 1 90 ? 9.789 11.586 8.703 1 97.44 90 HIS A CA 1
ATOM 703 C C . HIS A 1 90 ? 9.086 10.453 9.438 1 97.44 90 HIS A C 1
ATOM 705 O O . HIS A 1 90 ? 7.867 10.5 9.641 1 97.44 90 HIS A O 1
ATOM 711 N N . LEU A 1 91 ? 9.859 9.477 9.914 1 98.06 91 LEU A N 1
ATOM 712 C CA . LEU A 1 91 ? 9.305 8.32 10.602 1 98.06 91 LEU A CA 1
ATOM 713 C C . LEU A 1 91 ? 8.672 8.727 11.93 1 98.06 91 LEU A C 1
ATOM 715 O O . LEU A 1 91 ? 7.672 8.148 12.352 1 98.06 91 LEU A O 1
ATOM 719 N N . ASP A 1 92 ? 9.258 9.719 12.578 1 96.94 92 ASP A N 1
ATOM 720 C CA . ASP A 1 92 ? 8.727 10.188 13.859 1 96.94 92 ASP A CA 1
ATOM 721 C C . ASP A 1 92 ? 7.32 10.75 13.688 1 96.94 92 ASP A C 1
ATOM 723 O O . ASP A 1 92 ? 6.43 10.469 14.492 1 96.94 92 ASP A O 1
ATOM 727 N N . VAL A 1 93 ? 7.145 11.547 12.695 1 97.25 93 VAL A N 1
ATOM 728 C CA . VAL A 1 93 ? 5.828 12.117 12.445 1 97.25 93 VAL A CA 1
ATOM 729 C C . VAL A 1 93 ? 4.84 11.016 12.086 1 97.25 93 VAL A C 1
ATOM 731 O O . VAL A 1 93 ? 3.725 10.969 12.609 1 97.25 93 VAL A O 1
ATOM 734 N N . LEU A 1 94 ? 5.23 10.078 11.203 1 98.12 94 LEU A N 1
ATOM 735 C CA . LEU A 1 94 ? 4.348 8.984 10.797 1 98.12 94 LEU A CA 1
ATOM 736 C C . LEU A 1 94 ? 3.953 8.133 11.992 1 98.12 94 LEU A C 1
ATOM 738 O O . LEU A 1 94 ? 2.814 7.668 12.086 1 98.12 94 LEU A O 1
ATOM 742 N N . ALA A 1 95 ? 4.914 7.949 12.883 1 97.75 95 ALA A N 1
ATOM 743 C CA . ALA A 1 95 ? 4.652 7.133 14.062 1 97.75 95 ALA A CA 1
ATOM 744 C C . ALA A 1 95 ? 3.576 7.762 14.945 1 97.75 95 ALA A C 1
ATOM 746 O O . ALA A 1 95 ? 2.74 7.055 15.516 1 97.75 95 ALA A O 1
ATOM 747 N N . ARG A 1 96 ? 3.58 9.07 15.008 1 95.69 96 ARG A N 1
ATOM 748 C CA . ARG A 1 96 ? 2.602 9.797 15.812 1 95.69 96 ARG A CA 1
ATOM 749 C C . ARG A 1 96 ? 1.195 9.625 15.25 1 95.69 96 ARG A C 1
ATOM 751 O O . ARG A 1 96 ? 0.211 9.68 15.984 1 95.69 96 ARG A O 1
ATOM 758 N N . TYR A 1 97 ? 1.121 9.422 13.977 1 95.88 97 TYR A N 1
ATOM 759 C CA . TYR A 1 97 ? -0.161 9.32 13.289 1 95.88 97 TYR A CA 1
ATOM 760 C C . TYR A 1 97 ? -0.323 7.949 12.641 1 95.88 97 TYR A C 1
ATOM 762 O O . TYR A 1 97 ? -1.007 7.816 11.617 1 95.88 97 TYR A O 1
ATOM 770 N N . GLU A 1 98 ? 0.284 6.957 13.133 1 97 98 GLU A N 1
ATOM 771 C CA . GLU A 1 98 ? 0.488 5.699 12.422 1 97 98 GLU A CA 1
ATOM 772 C C . GLU A 1 98 ? -0.842 5.078 12.008 1 97 98 GLU A C 1
ATOM 774 O O . GLU A 1 98 ? -1.028 4.711 10.844 1 97 98 GLU A O 1
ATOM 779 N N . LYS A 1 99 ? -1.795 5.004 12.961 1 95.5 99 LYS A N 1
ATOM 780 C CA . LYS A 1 99 ? -3.078 4.379 12.656 1 95.5 99 LYS A CA 1
ATOM 781 C C . LYS A 1 99 ? -3.824 5.16 11.578 1 95.5 99 LYS A C 1
ATOM 783 O O . LYS A 1 99 ? -4.367 4.57 10.641 1 95.5 99 LYS A O 1
ATOM 788 N N . PHE A 1 100 ? -3.844 6.453 11.719 1 96.31 100 PHE A N 1
ATOM 789 C CA . PHE A 1 100 ? -4.508 7.316 10.75 1 96.31 100 PHE A CA 1
ATOM 790 C C . PHE A 1 100 ? -3.836 7.223 9.383 1 96.31 100 PHE A C 1
ATOM 792 O O . PHE A 1 100 ? -4.512 7.105 8.359 1 96.31 100 PHE A O 1
ATOM 799 N N . TYR A 1 101 ? -2.521 7.195 9.383 1 97 101 TYR A N 1
ATOM 800 C CA . TYR A 1 101 ? -1.757 7.16 8.141 1 97 101 TYR A CA 1
ATOM 801 C C . TYR A 1 101 ? -1.959 5.836 7.41 1 97 101 TYR A C 1
ATOM 803 O O . TYR A 1 101 ? -2.068 5.809 6.184 1 97 101 TYR A O 1
ATOM 811 N N . ILE A 1 102 ? -2.016 4.773 8.141 1 95.94 102 ILE A N 1
ATOM 812 C CA . ILE A 1 102 ? -2.266 3.465 7.547 1 95.94 102 ILE A CA 1
ATOM 813 C C . ILE A 1 102 ? -3.598 3.486 6.797 1 95.94 102 ILE A C 1
ATOM 815 O O . ILE A 1 102 ? -3.682 3.027 5.656 1 95.94 102 ILE A O 1
ATOM 819 N N . ARG A 1 103 ? -4.594 4.078 7.438 1 94.5 103 ARG A N 1
ATOM 820 C CA . ARG A 1 103 ? -5.898 4.191 6.793 1 94.5 103 ARG A CA 1
ATOM 821 C C . ARG A 1 103 ? -5.824 5.078 5.555 1 94.5 103 ARG A C 1
ATOM 823 O O . ARG A 1 103 ? -6.434 4.773 4.527 1 94.5 103 ARG A O 1
ATOM 830 N N . LEU A 1 104 ? -5.098 6.102 5.684 1 95.38 104 LEU A N 1
ATOM 831 C CA . LEU A 1 104 ? -4.969 7.078 4.605 1 95.38 104 LEU A CA 1
ATOM 832 C C . LEU A 1 104 ? -4.359 6.438 3.363 1 95.38 104 LEU A C 1
ATOM 834 O O . LEU A 1 104 ? -4.879 6.605 2.256 1 95.38 104 LEU A O 1
ATOM 838 N N . ILE A 1 105 ? -3.324 5.617 3.521 1 95.62 105 ILE A N 1
ATOM 839 C CA . ILE A 1 105 ? -2.664 5.027 2.361 1 95.62 105 ILE A CA 1
ATOM 840 C C . ILE A 1 105 ? -3.455 3.814 1.879 1 95.62 105 ILE A C 1
ATOM 842 O O . ILE A 1 105 ? -3.494 3.529 0.68 1 95.62 105 ILE A O 1
ATOM 846 N N . ALA A 1 106 ? -4.137 3.18 2.754 1 92.56 106 ALA A N 1
ATOM 847 C CA . ALA A 1 106 ? -4.902 1.989 2.389 1 92.56 106 ALA A CA 1
ATOM 848 C C . ALA A 1 106 ? -6.188 2.363 1.659 1 92.56 106 ALA A C 1
ATOM 850 O O . ALA A 1 106 ? -6.637 1.642 0.766 1 92.56 106 ALA A O 1
ATOM 851 N N . GLU A 1 107 ? -6.77 3.477 2.033 1 91.38 107 GLU A N 1
ATOM 852 C CA . GLU A 1 107 ? -8.109 3.807 1.56 1 91.38 107 GLU A CA 1
ATOM 853 C C . GLU A 1 107 ? -8.102 5.094 0.742 1 91.38 107 GLU A C 1
ATOM 855 O O . GLU A 1 107 ? -9.125 5.785 0.659 1 91.38 107 GLU A O 1
ATOM 860 N N . ARG A 1 108 ? -6.984 5.367 0.193 1 91.19 108 ARG A N 1
ATOM 861 C CA . ARG A 1 108 ? -6.84 6.598 -0.578 1 91.19 108 ARG A CA 1
ATOM 862 C C . ARG A 1 108 ? -7.887 6.68 -1.684 1 91.19 108 ARG A C 1
ATOM 864 O O . ARG A 1 108 ? -8.453 7.746 -1.935 1 91.19 108 ARG A O 1
ATOM 871 N N . SER A 1 109 ? -8.195 5.566 -2.328 1 83.94 109 SER A N 1
ATOM 872 C CA . SER A 1 109 ? -9.109 5.52 -3.467 1 83.94 109 SER A CA 1
ATOM 873 C C . SER A 1 109 ? -10.547 5.797 -3.037 1 83.94 109 SER A C 1
ATOM 875 O O . SER A 1 109 ? -11.398 6.121 -3.869 1 83.94 109 SER A O 1
ATOM 877 N N . LEU A 1 110 ? -10.812 5.699 -1.78 1 84.44 110 LEU A N 1
ATOM 878 C CA . LEU A 1 110 ? -12.164 5.895 -1.266 1 84.44 110 LEU A CA 1
ATOM 879 C C . LEU A 1 110 ? -12.406 7.352 -0.895 1 84.44 110 LEU A C 1
ATOM 881 O O . LEU A 1 110 ? -13.547 7.758 -0.657 1 84.44 110 LEU A O 1
ATOM 885 N N . LEU A 1 111 ? -11.359 8.094 -0.846 1 92.5 111 LEU A N 1
ATOM 886 C CA . LEU A 1 111 ? -11.469 9.492 -0.46 1 92.5 111 LEU A CA 1
ATOM 887 C C . LEU A 1 111 ? -12.047 10.328 -1.598 1 92.5 111 LEU A C 1
ATOM 889 O O . LEU A 1 111 ? -11.812 10.031 -2.771 1 92.5 111 LEU A O 1
ATOM 893 N N . PRO A 1 112 ? -12.781 11.391 -1.197 1 93.44 112 PRO A N 1
ATOM 894 C CA . PRO A 1 112 ? -13.188 12.336 -2.234 1 93.44 112 PRO A CA 1
ATOM 895 C C . PRO A 1 112 ? -12 12.992 -2.936 1 93.44 112 PRO A C 1
ATOM 897 O O . PRO A 1 112 ? -10.898 13.023 -2.385 1 93.44 112 PRO A O 1
ATOM 900 N N . GLU A 1 113 ? -12.258 13.461 -4.121 1 93.31 113 GLU A N 1
ATOM 901 C CA . GLU A 1 113 ? -11.195 13.992 -4.977 1 93.31 113 GLU A CA 1
ATOM 902 C C . GLU A 1 113 ? -10.383 15.062 -4.254 1 93.31 113 GLU A C 1
ATOM 904 O O . GLU A 1 113 ? -9.148 15.047 -4.289 1 93.31 113 GLU A O 1
ATOM 909 N N . ASP A 1 114 ? -11.062 15.961 -3.553 1 95.31 114 ASP A N 1
ATOM 910 C CA . ASP A 1 114 ? -10.367 17.062 -2.887 1 95.31 114 ASP A CA 1
ATOM 911 C C . ASP A 1 114 ? -9.453 16.547 -1.777 1 95.31 114 ASP A C 1
ATOM 913 O O . ASP A 1 114 ? -8.359 17.078 -1.571 1 95.31 114 ASP A O 1
ATOM 917 N N . ALA A 1 115 ? -9.914 15.547 -1.076 1 95.5 115 ALA A N 1
ATOM 918 C CA . ALA A 1 115 ? -9.109 14.945 -0.015 1 95.5 115 ALA A CA 1
ATOM 919 C C . ALA A 1 115 ? -7.902 14.219 -0.591 1 95.5 115 ALA A C 1
ATOM 921 O O . ALA A 1 115 ? -6.801 14.297 -0.039 1 95.5 115 ALA A O 1
ATOM 922 N N . ARG A 1 116 ? -8.094 13.57 -1.733 1 94.5 116 ARG A N 1
ATOM 923 C CA . ARG A 1 116 ? -6.996 12.891 -2.41 1 94.5 116 ARG A CA 1
ATOM 924 C C . ARG A 1 116 ? -5.934 13.891 -2.863 1 94.5 116 ARG A C 1
ATOM 926 O O . ARG A 1 116 ? -4.738 13.633 -2.727 1 94.5 116 ARG A O 1
ATOM 933 N N . LEU A 1 117 ? -6.383 14.945 -3.385 1 94.88 117 LEU A N 1
ATOM 934 C CA . LEU A 1 117 ? -5.473 15.992 -3.852 1 94.88 117 LEU A CA 1
ATOM 935 C C . LEU A 1 117 ? -4.703 16.594 -2.686 1 94.88 117 LEU A C 1
ATOM 937 O O . LEU A 1 117 ? -3.508 16.891 -2.807 1 94.88 117 LEU A O 1
ATOM 941 N N . THR A 1 118 ? -5.441 16.781 -1.583 1 96.75 118 THR A N 1
ATOM 942 C CA . THR A 1 118 ? -4.781 17.297 -0.388 1 96.75 118 THR A CA 1
ATOM 943 C C . THR A 1 118 ? -3.654 16.359 0.051 1 96.75 118 THR A C 1
ATOM 945 O O . THR A 1 118 ? -2.547 16.812 0.346 1 96.75 118 THR A O 1
ATOM 948 N N . PHE A 1 119 ? -3.914 15.117 0.033 1 96.56 119 PHE A N 1
ATOM 949 C CA . PHE A 1 119 ? -2.912 14.133 0.425 1 96.56 119 PHE A CA 1
ATOM 950 C C . PHE A 1 119 ? -1.748 14.125 -0.559 1 96.56 119 PHE A C 1
ATOM 952 O O . PHE A 1 119 ? -0.586 14.062 -0.153 1 96.56 119 PHE A O 1
ATOM 959 N N . SER A 1 120 ? -2.039 14.219 -1.835 1 95 120 SER A N 1
ATOM 960 C CA . SER A 1 120 ? -1.01 14.266 -2.869 1 95 120 SER A CA 1
ATOM 961 C C . SER A 1 120 ? -0.1 15.477 -2.693 1 95 120 SER A C 1
ATOM 963 O O . SER A 1 120 ? 1.111 15.383 -2.9 1 95 120 SER A O 1
ATOM 965 N N . ASN A 1 121 ? -0.682 16.516 -2.318 1 95.56 121 ASN A N 1
ATOM 966 C CA . ASN A 1 121 ? 0.094 17.734 -2.084 1 95.56 121 ASN A CA 1
ATOM 967 C C . ASN A 1 121 ? 1.067 17.562 -0.922 1 95.56 121 ASN A C 1
ATOM 969 O O . ASN A 1 121 ? 2.195 18.047 -0.974 1 95.56 121 ASN A O 1
ATOM 973 N N . ILE A 1 122 ? 0.611 16.906 0.051 1 96 122 ILE A N 1
ATOM 974 C CA . ILE A 1 122 ? 1.458 16.641 1.211 1 96 122 ILE A CA 1
ATOM 975 C C . ILE A 1 122 ? 2.646 15.781 0.8 1 96 122 ILE A C 1
ATOM 977 O O . ILE A 1 122 ? 3.785 16.047 1.189 1 96 122 ILE A O 1
ATOM 981 N N . GLN A 1 123 ? 2.383 14.75 0.018 1 94.25 123 GLN A N 1
ATOM 982 C CA . GLN A 1 123 ? 3.447 13.891 -0.478 1 94.25 123 GLN A CA 1
ATOM 983 C C . GLN A 1 123 ? 4.43 14.664 -1.35 1 94.25 123 GLN A C 1
ATOM 985 O O . GLN A 1 123 ? 5.637 14.414 -1.312 1 94.25 123 GLN A O 1
ATOM 990 N N . SER A 1 124 ? 3.922 15.609 -2.098 1 94.88 124 SER A N 1
ATOM 991 C CA . SER A 1 124 ? 4.766 16.453 -2.943 1 94.88 124 SER A CA 1
ATOM 992 C C . SER A 1 124 ? 5.68 17.328 -2.104 1 94.88 124 SER A C 1
ATOM 994 O O . SER A 1 124 ? 6.844 17.531 -2.455 1 94.88 124 SER A O 1
ATOM 996 N N . ILE A 1 125 ? 5.129 17.828 -1.053 1 94 125 ILE A N 1
ATOM 997 C CA . ILE A 1 125 ? 5.926 18.641 -0.144 1 94 125 ILE A CA 1
ATOM 998 C C . ILE A 1 125 ? 7.059 17.797 0.447 1 94 125 ILE A C 1
ATOM 1000 O O . ILE A 1 125 ? 8.211 18.234 0.49 1 94 125 ILE A O 1
ATOM 1004 N N . ALA A 1 126 ? 6.695 16.641 0.906 1 95 126 ALA A N 1
ATOM 1005 C CA . ALA A 1 126 ? 7.723 15.742 1.431 1 95 126 ALA A CA 1
ATOM 1006 C C . ALA A 1 126 ? 8.773 15.438 0.371 1 95 126 ALA A C 1
ATOM 1008 O O . ALA A 1 126 ? 9.977 15.516 0.64 1 95 126 ALA A O 1
ATOM 1009 N N . ALA A 1 127 ? 8.328 15.156 -0.856 1 95.56 127 ALA A N 1
ATOM 1010 C CA . ALA A 1 127 ? 9.227 14.828 -1.958 1 95.56 127 ALA A CA 1
ATOM 1011 C C . ALA A 1 127 ? 10.203 15.977 -2.219 1 95.56 127 ALA A C 1
ATOM 1013 O O . ALA A 1 127 ? 11.398 15.742 -2.426 1 95.56 127 ALA A O 1
ATOM 1014 N N . TYR A 1 128 ? 9.688 17.109 -2.178 1 94.38 128 TYR A N 1
ATOM 1015 C CA . TYR A 1 128 ? 10.492 18.297 -2.424 1 94.38 128 TYR A CA 1
ATOM 1016 C C . TYR A 1 128 ? 11.648 18.391 -1.43 1 94.38 128 TYR A C 1
ATOM 1018 O O . TYR A 1 128 ? 12.805 18.578 -1.823 1 94.38 128 TYR A O 1
ATOM 1026 N N . HIS A 1 129 ? 11.383 18.203 -0.22 1 93.56 129 HIS A N 1
ATOM 1027 C CA . HIS A 1 129 ? 12.391 18.344 0.82 1 93.56 129 HIS A CA 1
ATOM 1028 C C . HIS A 1 129 ? 13.375 17.172 0.791 1 93.56 129 HIS A C 1
ATOM 1030 O O . HIS A 1 129 ? 14.578 17.359 0.995 1 93.56 129 HIS A O 1
ATOM 1036 N N . PHE A 1 130 ? 12.867 15.977 0.516 1 94.44 130 PHE A N 1
ATOM 1037 C CA . PHE A 1 130 ? 13.75 14.82 0.37 1 94.44 130 PHE A CA 1
ATOM 1038 C C . PHE A 1 130 ? 14.703 15.008 -0.803 1 94.44 130 PHE A C 1
ATOM 1040 O O . PHE A 1 130 ? 15.891 14.711 -0.697 1 94.44 130 PHE A O 1
ATOM 1047 N N . ASN A 1 131 ? 14.164 15.531 -1.872 1 92.75 131 ASN A N 1
ATOM 1048 C CA . ASN A 1 131 ? 14.984 15.766 -3.055 1 92.75 131 ASN A CA 1
ATOM 1049 C C . ASN A 1 131 ? 16.125 16.75 -2.764 1 92.75 131 ASN A C 1
ATOM 1051 O O . ASN A 1 131 ? 17.25 16.547 -3.213 1 92.75 131 ASN A O 1
ATOM 1055 N N . LYS A 1 132 ? 15.844 17.75 -2.018 1 91.75 132 LYS A N 1
ATOM 1056 C CA . LYS A 1 132 ? 16.859 18.734 -1.642 1 91.75 132 LYS A CA 1
ATOM 1057 C C . LYS A 1 132 ? 18 18.078 -0.875 1 91.75 132 LYS A C 1
ATOM 1059 O O . LYS A 1 132 ? 19.172 18.375 -1.127 1 91.75 132 LYS A O 1
ATOM 1064 N N . VAL A 1 133 ? 17.656 17.203 -0.024 1 92.62 133 VAL A N 1
ATOM 1065 C CA . VAL A 1 133 ? 18.656 16.547 0.82 1 92.62 133 VAL A CA 1
ATOM 1066 C C . VAL A 1 133 ? 19.422 15.516 0.007 1 92.62 133 VAL A C 1
ATOM 1068 O O . VAL A 1 133 ? 20.656 15.43 0.101 1 92.62 133 VAL A O 1
ATOM 1071 N N . PHE A 1 134 ? 18.703 14.734 -0.821 1 92.5 134 PHE A N 1
ATOM 1072 C CA . PHE A 1 134 ? 19.344 13.695 -1.628 1 92.5 134 PHE A CA 1
ATOM 1073 C C . PHE A 1 134 ? 20.328 14.305 -2.617 1 92.5 134 PHE A C 1
ATOM 1075 O O . PHE A 1 134 ? 21.391 13.727 -2.881 1 92.5 134 PHE A O 1
ATOM 1082 N N . GLU A 1 135 ? 20.031 15.438 -3.102 1 90.12 135 GLU A N 1
ATOM 1083 C CA . GLU A 1 135 ? 20.875 16.094 -4.098 1 90.12 135 GLU A CA 1
ATOM 1084 C C . GLU A 1 135 ? 22.188 16.562 -3.482 1 90.12 135 GLU A C 1
ATOM 1086 O O . GLU A 1 135 ? 23.203 16.672 -4.18 1 90.12 135 GLU A O 1
ATOM 1091 N N . ARG A 1 136 ? 22.172 16.766 -2.227 1 88.81 136 ARG A N 1
ATOM 1092 C CA . ARG A 1 136 ? 23.359 17.266 -1.545 1 88.81 136 ARG A CA 1
ATOM 1093 C C . ARG A 1 136 ? 24.266 16.125 -1.102 1 88.81 136 ARG A C 1
ATOM 1095 O O . ARG A 1 136 ? 25.422 16.359 -0.718 1 88.81 136 ARG A O 1
ATOM 1102 N N . GLU A 1 137 ? 23.719 14.953 -1.188 1 88 137 GLU A N 1
ATOM 1103 C CA . GLU A 1 137 ? 24.469 13.805 -0.685 1 88 137 GLU A CA 1
ATOM 1104 C C . GLU A 1 137 ? 25.438 13.281 -1.734 1 88 137 GLU A C 1
ATOM 1106 O O . GLU A 1 137 ? 25.078 13.141 -2.906 1 88 137 GLU A O 1
ATOM 1111 N N . ASN A 1 138 ? 26.656 13.039 -1.356 1 85.62 138 ASN A N 1
ATOM 1112 C CA . ASN A 1 138 ? 27.672 12.648 -2.318 1 85.62 138 ASN A CA 1
ATOM 1113 C C . ASN A 1 138 ? 27.922 11.148 -2.297 1 85.62 138 ASN A C 1
ATOM 1115 O O . ASN A 1 138 ? 28.516 10.594 -3.229 1 85.62 138 ASN A O 1
ATOM 1119 N N . ASN A 1 139 ? 27.578 10.445 -1.353 1 89.44 139 ASN A N 1
ATOM 1120 C CA . ASN A 1 139 ? 27.891 9.023 -1.22 1 89.44 139 ASN A CA 1
ATOM 1121 C C . ASN A 1 139 ? 26.656 8.156 -1.41 1 89.44 139 ASN A C 1
ATOM 1123 O O . ASN A 1 139 ? 26.469 7.172 -0.691 1 89.44 139 ASN A O 1
ATOM 1127 N N . ILE A 1 140 ? 25.797 8.594 -2.361 1 91.56 140 ILE A N 1
ATOM 1128 C CA . ILE A 1 140 ? 24.609 7.781 -2.602 1 91.56 140 ILE A CA 1
ATOM 1129 C C . ILE A 1 140 ? 24.562 7.371 -4.07 1 91.56 140 ILE A C 1
ATOM 1131 O O . ILE A 1 140 ? 25.25 7.953 -4.91 1 91.56 140 ILE A O 1
ATOM 1135 N N . LYS A 1 141 ? 23.781 6.32 -4.363 1 93.69 141 LYS A N 1
ATOM 1136 C CA . LYS A 1 141 ? 23.609 5.816 -5.723 1 93.69 141 LYS A CA 1
ATOM 1137 C C . LYS A 1 141 ? 23.203 6.938 -6.676 1 93.69 141 LYS A C 1
ATOM 1139 O O . LYS A 1 141 ? 22.453 7.84 -6.301 1 93.69 141 LYS A O 1
ATOM 1144 N N . ASN A 1 142 ? 23.781 6.816 -7.879 1 90.81 142 ASN A N 1
ATOM 1145 C CA . ASN A 1 142 ? 23.438 7.781 -8.914 1 90.81 142 ASN A CA 1
ATOM 1146 C C . ASN A 1 142 ? 22.094 7.441 -9.562 1 90.81 142 ASN A C 1
ATOM 1148 O O . ASN A 1 142 ? 22.062 6.969 -10.703 1 90.81 142 ASN A O 1
ATOM 1152 N N . LEU A 1 143 ? 21.062 7.605 -8.914 1 95.31 143 LEU A N 1
ATOM 1153 C CA . LEU A 1 143 ? 19.688 7.414 -9.359 1 95.31 143 LEU A CA 1
ATOM 1154 C C . LEU A 1 143 ? 18.922 8.727 -9.328 1 95.31 143 LEU A C 1
ATOM 1156 O O . LEU A 1 143 ? 19.234 9.617 -8.539 1 95.31 143 LEU A O 1
ATOM 1160 N N . PRO A 1 144 ? 17.984 8.844 -10.258 1 95 144 PRO A N 1
ATOM 1161 C CA . PRO A 1 144 ? 17.094 10.008 -10.117 1 95 144 PRO A CA 1
ATOM 1162 C C . PRO A 1 144 ? 16.5 10.125 -8.719 1 95 144 PRO A C 1
ATOM 1164 O O . PRO A 1 144 ? 16.109 9.117 -8.117 1 95 144 PRO A O 1
ATOM 1167 N N . VAL A 1 145 ? 16.391 11.312 -8.242 1 94.06 145 VAL A N 1
ATOM 1168 C CA . VAL A 1 145 ? 16.016 11.562 -6.848 1 94.06 145 VAL A CA 1
ATOM 1169 C C . VAL A 1 145 ? 14.617 11.023 -6.578 1 94.06 145 VAL A C 1
ATOM 1171 O O . VAL A 1 145 ? 14.336 10.523 -5.484 1 94.06 145 VAL A O 1
ATOM 1174 N N . HIS A 1 146 ? 13.719 11.125 -7.555 1 94.88 146 HIS A N 1
ATOM 1175 C CA . HIS A 1 146 ? 12.359 10.633 -7.344 1 94.88 146 HIS A CA 1
ATOM 1176 C C . HIS A 1 146 ? 12.344 9.125 -7.137 1 94.88 146 HIS A C 1
ATOM 1178 O O . HIS A 1 146 ? 11.477 8.594 -6.438 1 94.88 146 HIS A O 1
ATOM 1184 N N . ARG A 1 147 ? 13.297 8.375 -7.727 1 96.25 147 ARG A N 1
ATOM 1185 C CA . ARG A 1 147 ? 13.383 6.934 -7.527 1 96.25 147 ARG A CA 1
ATOM 1186 C C . ARG A 1 147 ? 13.828 6.602 -6.109 1 96.25 147 ARG A C 1
ATOM 1188 O O . ARG A 1 147 ? 13.375 5.617 -5.523 1 96.25 147 ARG A O 1
ATOM 1195 N N . LEU A 1 148 ? 14.758 7.426 -5.59 1 97 148 LEU A N 1
ATOM 1196 C CA . LEU A 1 148 ? 15.188 7.246 -4.207 1 97 148 LEU A CA 1
ATOM 1197 C C . LEU A 1 148 ? 14.031 7.496 -3.244 1 97 148 LEU A C 1
ATOM 1199 O O . LEU A 1 148 ? 13.805 6.715 -2.318 1 97 148 LEU A O 1
ATOM 1203 N N . PHE A 1 149 ? 13.305 8.57 -3.529 1 97.19 149 PHE A N 1
ATOM 1204 C CA . PHE A 1 149 ? 12.164 8.914 -2.693 1 97.19 149 PHE A CA 1
ATOM 1205 C C . PHE A 1 149 ? 11.102 7.812 -2.748 1 97.19 149 PHE A C 1
ATOM 1207 O O . PHE A 1 149 ? 10.594 7.383 -1.712 1 97.19 149 PHE A O 1
ATOM 1214 N N . ASN A 1 150 ? 10.766 7.328 -3.932 1 97.44 150 ASN A N 1
ATOM 1215 C CA . ASN A 1 150 ? 9.758 6.289 -4.105 1 97.44 150 ASN A CA 1
ATOM 1216 C C . ASN A 1 150 ? 10.172 4.984 -3.438 1 97.44 150 ASN A C 1
ATOM 1218 O O . ASN A 1 150 ? 9.336 4.242 -2.93 1 97.44 150 ASN A O 1
ATOM 1222 N N . THR A 1 151 ? 11.461 4.695 -3.469 1 97.94 151 THR A N 1
ATOM 1223 C CA . THR A 1 151 ? 11.969 3.512 -2.781 1 97.94 151 THR A CA 1
ATOM 1224 C C . THR A 1 151 ? 11.734 3.619 -1.276 1 97.94 151 THR A C 1
ATOM 1226 O O . THR A 1 151 ? 11.25 2.676 -0.649 1 97.94 151 THR A O 1
ATOM 1229 N N . TRP A 1 152 ? 12.016 4.805 -0.703 1 98.38 152 TRP A N 1
ATOM 1230 C CA . TRP A 1 152 ? 11.812 5.039 0.722 1 98.38 152 TRP A CA 1
ATOM 1231 C C . TRP A 1 152 ? 10.336 4.914 1.084 1 98.38 152 TRP A C 1
ATOM 1233 O O . TRP A 1 152 ? 9.977 4.188 2.014 1 98.38 152 TRP A O 1
ATOM 1243 N N . MET A 1 153 ? 9.531 5.57 0.3 1 98.06 153 MET A N 1
ATOM 1244 C CA . MET A 1 153 ? 8.094 5.539 0.551 1 98.06 153 MET A CA 1
ATOM 1245 C C . MET A 1 153 ? 7.547 4.125 0.411 1 98.06 153 MET A C 1
ATOM 1247 O O . MET A 1 153 ? 6.742 3.68 1.233 1 98.06 153 MET A O 1
ATOM 1251 N N . GLY A 1 154 ? 7.996 3.438 -0.648 1 98.19 154 GLY A N 1
ATOM 1252 C CA . GLY A 1 154 ? 7.57 2.062 -0.849 1 98.19 154 GLY A CA 1
ATOM 1253 C C . GLY A 1 154 ? 7.902 1.157 0.323 1 98.19 154 GLY A C 1
ATOM 1254 O O . GLY A 1 154 ? 7.062 0.368 0.761 1 98.19 154 GLY A O 1
ATOM 1255 N N . LEU A 1 155 ? 9.117 1.264 0.819 1 98.25 155 LEU A N 1
ATOM 1256 C CA . LEU A 1 155 ? 9.562 0.45 1.946 1 98.25 155 LEU A CA 1
ATOM 1257 C C . LEU A 1 155 ? 8.711 0.726 3.182 1 98.25 155 LEU A C 1
ATOM 1259 O O . LEU A 1 155 ? 8.18 -0.204 3.797 1 98.25 155 LEU A O 1
ATOM 1263 N N . VAL A 1 156 ? 8.484 1.988 3.492 1 98.5 156 VAL A N 1
ATOM 1264 C CA . VAL A 1 156 ? 7.715 2.391 4.664 1 98.5 156 VAL A CA 1
ATOM 1265 C C . VAL A 1 156 ? 6.266 1.929 4.512 1 98.5 156 VAL A C 1
ATOM 1267 O O . VAL A 1 156 ? 5.707 1.313 5.422 1 98.5 156 VAL A O 1
ATOM 1270 N N . HIS A 1 157 ? 5.688 2.201 3.383 1 98.25 157 HIS A N 1
ATOM 1271 C CA . HIS A 1 157 ? 4.293 1.849 3.146 1 98.25 157 HIS A CA 1
ATOM 1272 C C . HIS A 1 157 ? 4.09 0.338 3.189 1 98.25 157 HIS A C 1
ATOM 1274 O O . HIS A 1 157 ? 3.057 -0.141 3.664 1 98.25 157 HIS A O 1
ATOM 1280 N N . TYR A 1 158 ? 5.031 -0.382 2.668 1 97.38 158 TYR A N 1
ATOM 1281 C CA . TYR A 1 158 ? 4.906 -1.835 2.641 1 97.38 158 TYR A CA 1
ATOM 1282 C C . TYR A 1 158 ? 4.766 -2.396 4.051 1 97.38 158 TYR A C 1
ATOM 1284 O O . TYR A 1 158 ? 3.879 -3.213 4.316 1 97.38 158 TYR A O 1
ATOM 1292 N N . TYR A 1 159 ? 5.609 -1.986 4.961 1 97.19 159 TYR A N 1
ATOM 1293 C CA . TYR A 1 159 ? 5.555 -2.473 6.332 1 97.19 159 TYR A CA 1
ATOM 1294 C C . TYR A 1 159 ? 4.273 -2.016 7.023 1 97.19 159 TYR A C 1
ATOM 1296 O O . TYR A 1 159 ? 3.646 -2.785 7.754 1 97.19 159 TYR A O 1
ATOM 1304 N N . LEU A 1 160 ? 3.906 -0.823 6.727 1 97 160 LEU A N 1
ATOM 1305 C CA . LEU A 1 160 ? 2.709 -0.284 7.363 1 97 160 LEU A CA 1
ATOM 1306 C C . LEU A 1 160 ? 1.462 -1.024 6.891 1 97 160 LEU A C 1
ATOM 1308 O O . LEU A 1 160 ? 0.613 -1.399 7.703 1 97 160 LEU A O 1
ATOM 1312 N N . LEU A 1 161 ? 1.344 -1.268 5.602 1 95.38 161 LEU A N 1
ATOM 1313 C CA . LEU A 1 161 ? 0.153 -1.882 5.023 1 95.38 161 LEU A CA 1
ATOM 1314 C C . LEU A 1 161 ? 0.097 -3.369 5.348 1 95.38 161 LEU A C 1
ATOM 1316 O O . LEU A 1 161 ? -0.954 -4 5.211 1 95.38 161 LEU A O 1
ATOM 1320 N N . ASN A 1 162 ? 1.218 -3.957 5.773 1 94.19 162 ASN A N 1
ATOM 1321 C CA . ASN A 1 162 ? 1.275 -5.359 6.172 1 94.19 162 ASN A CA 1
ATOM 1322 C C . ASN A 1 162 ? 1.574 -5.508 7.66 1 94.19 162 ASN A C 1
ATOM 1324 O O . ASN A 1 162 ? 2.262 -6.441 8.07 1 94.19 162 ASN A O 1
ATOM 1328 N N . LYS A 1 163 ? 1.126 -4.609 8.422 1 92.56 163 LYS A N 1
ATOM 1329 C CA . LYS A 1 163 ? 1.373 -4.57 9.859 1 92.56 163 LYS A CA 1
ATOM 1330 C C . LYS A 1 163 ? 1 -5.895 10.516 1 92.56 163 LYS A C 1
ATOM 1332 O O . LYS A 1 163 ? 1.656 -6.328 11.469 1 92.56 163 LYS A O 1
ATOM 1337 N N . ASP A 1 164 ? -0.015 -6.609 10.109 1 88.75 164 ASP A N 1
ATOM 1338 C CA . ASP A 1 164 ? -0.457 -7.871 10.695 1 88.75 164 ASP A CA 1
ATOM 1339 C C . ASP A 1 164 ? 0.622 -8.945 10.57 1 88.75 164 ASP A C 1
ATOM 1341 O O . ASP A 1 164 ? 0.675 -9.875 11.375 1 88.75 164 ASP A O 1
ATOM 1345 N N . LEU A 1 165 ? 1.454 -8.773 9.508 1 88.44 165 LEU A N 1
ATOM 1346 C CA . LEU A 1 165 ? 2.533 -9.734 9.289 1 88.44 165 LEU A CA 1
ATOM 1347 C C . LEU A 1 165 ? 3.773 -9.344 10.094 1 88.44 165 LEU A C 1
ATOM 1349 O O . LEU A 1 165 ? 4.496 -10.219 10.578 1 88.44 165 LEU A O 1
ATOM 1353 N N . PHE A 1 166 ? 3.951 -8.055 10.281 1 89.56 166 PHE A N 1
ATOM 1354 C CA . PHE A 1 166 ? 5.219 -7.59 10.828 1 89.56 166 PHE A CA 1
ATOM 1355 C C . PHE A 1 166 ? 5.078 -7.25 12.312 1 89.56 166 PHE A C 1
ATOM 1357 O O . PHE A 1 166 ? 6.008 -7.465 13.094 1 89.56 166 PHE A O 1
ATOM 1364 N N . SER A 1 167 ? 3.982 -6.695 12.664 1 89.69 167 SER A N 1
ATOM 1365 C CA . SER A 1 167 ? 3.795 -6.211 14.023 1 89.69 167 SER A CA 1
ATOM 1366 C C . SER A 1 167 ? 2.318 -6.18 14.406 1 89.69 167 SER A C 1
ATOM 1368 O O . SER A 1 167 ? 1.744 -5.105 14.594 1 89.69 167 SER A O 1
ATOM 1370 N N . PRO A 1 168 ? 1.741 -7.316 14.648 1 85.75 168 PRO A N 1
ATOM 1371 C CA . PRO A 1 168 ? 0.295 -7.387 14.867 1 85.75 168 PRO A CA 1
ATOM 1372 C C . PRO A 1 168 ? -0.142 -6.676 16.141 1 85.75 168 PRO A C 1
ATOM 1374 O O . PRO A 1 168 ? -1.248 -6.133 16.203 1 85.75 168 PRO A O 1
ATOM 1377 N N . ASP A 1 169 ? 0.721 -6.551 17.062 1 88.75 169 ASP A N 1
ATOM 1378 C CA . ASP A 1 169 ? 0.253 -6.113 18.359 1 88.75 169 ASP A CA 1
ATOM 1379 C C . ASP A 1 169 ? 0.885 -4.777 18.75 1 88.75 169 ASP A C 1
ATOM 1381 O O . ASP A 1 169 ? 0.519 -4.188 19.781 1 88.75 169 ASP A O 1
ATOM 1385 N N . THR A 1 170 ? 1.884 -4.328 18.047 1 92.81 170 THR A N 1
ATOM 1386 C CA . THR A 1 170 ? 2.584 -3.086 18.359 1 92.81 170 THR A CA 1
ATOM 1387 C C . THR A 1 170 ? 2.709 -2.211 17.109 1 92.81 170 THR A C 1
ATOM 1389 O O . THR A 1 170 ? 2.576 -2.697 15.984 1 92.81 170 THR A O 1
ATOM 1392 N N . PRO A 1 171 ? 2.854 -0.907 17.359 1 95.56 171 PRO A N 1
ATOM 1393 C CA . PRO A 1 171 ? 3.074 -0.053 16.188 1 95.56 171 PRO A CA 1
ATOM 1394 C C . PRO A 1 171 ? 4.285 -0.482 15.367 1 95.56 171 PRO A C 1
ATOM 1396 O O . PRO A 1 171 ? 5.332 -0.82 15.93 1 95.56 171 PRO A O 1
ATOM 1399 N N . VAL A 1 172 ? 4.137 -0.558 14.086 1 97.25 172 VAL A N 1
ATOM 1400 C CA . VAL A 1 172 ? 5.145 -1.047 13.148 1 97.25 172 VAL A CA 1
ATOM 1401 C C . VAL A 1 172 ? 6.398 -0.184 13.242 1 97.25 172 VAL A C 1
ATOM 1403 O O . VAL A 1 172 ? 7.516 -0.705 13.273 1 97.25 172 VAL A O 1
ATOM 1406 N N . LEU A 1 173 ? 6.195 1.167 13.336 1 97.88 173 LEU A N 1
ATOM 1407 C CA . LEU A 1 173 ? 7.336 2.068 13.227 1 97.88 173 LEU A CA 1
ATOM 1408 C C . LEU A 1 173 ? 8.141 2.096 14.523 1 97.88 173 LEU A C 1
ATOM 1410 O O . LEU A 1 173 ? 9.32 2.449 14.523 1 97.88 173 LEU A O 1
ATOM 1414 N N . GLU A 1 174 ? 7.508 1.77 15.609 1 96.25 174 GLU A N 1
ATOM 1415 C CA . GLU A 1 174 ? 8.242 1.58 16.859 1 96.25 174 GLU A CA 1
ATOM 1416 C C . GLU A 1 174 ? 9.18 0.377 16.766 1 96.25 174 GLU A C 1
ATOM 1418 O O . GLU A 1 174 ? 10.32 0.432 17.234 1 96.25 174 GLU A O 1
ATOM 1423 N N . ARG A 1 175 ? 8.727 -0.623 16.125 1 95.88 175 ARG A N 1
ATOM 1424 C CA . ARG A 1 175 ? 9.453 -1.884 16.078 1 95.88 175 ARG A CA 1
ATOM 1425 C C . ARG A 1 175 ? 10.461 -1.881 14.922 1 95.88 175 ARG A C 1
ATOM 1427 O O . ARG A 1 175 ? 11.578 -2.377 15.07 1 95.88 175 ARG A O 1
ATOM 1434 N N . TYR A 1 176 ? 10.07 -1.312 13.805 1 96.75 176 TYR A N 1
ATOM 1435 C CA . TYR A 1 176 ? 10.859 -1.531 12.594 1 96.75 176 TYR A CA 1
ATOM 1436 C C . TYR A 1 176 ? 11.438 -0.22 12.07 1 96.75 176 TYR A C 1
ATOM 1438 O O . TYR A 1 176 ? 12.156 -0.205 11.07 1 96.75 176 TYR A O 1
ATOM 1446 N N . GLY A 1 177 ? 11.125 0.935 12.742 1 97.5 177 GLY A N 1
ATOM 1447 C CA . GLY A 1 177 ? 11.594 2.223 12.25 1 97.5 177 GLY A CA 1
ATOM 1448 C C . GLY A 1 177 ? 13.086 2.266 12 1 97.5 177 GLY A C 1
ATOM 1449 O O . GLY A 1 177 ? 13.531 2.688 10.93 1 97.5 177 GLY A O 1
ATOM 1450 N N . SER A 1 178 ? 13.867 1.799 12.938 1 96.69 178 SER A N 1
ATOM 1451 C CA . SER A 1 178 ? 15.32 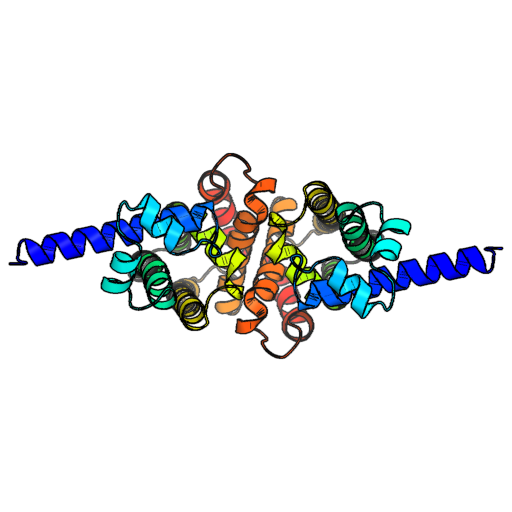1.808 12.828 1 96.69 178 SER A CA 1
ATOM 1452 C C . SER A 1 178 ? 15.797 0.882 11.719 1 96.69 178 SER A C 1
ATOM 1454 O O . SER A 1 178 ? 16.703 1.231 10.953 1 96.69 178 SER A O 1
ATOM 1456 N N . GLU A 1 179 ? 15.172 -0.242 11.617 1 96.38 179 GLU A N 1
ATOM 1457 C CA . GLU A 1 179 ? 15.531 -1.198 10.578 1 96.38 179 GLU A CA 1
ATOM 1458 C C . GLU A 1 179 ? 15.242 -0.636 9.188 1 96.38 179 GLU A C 1
ATOM 1460 O O . GLU A 1 179 ? 16.016 -0.841 8.258 1 96.38 179 GLU A O 1
ATOM 1465 N N . LEU A 1 180 ? 14.102 0.029 9.047 1 98 180 LEU A N 1
ATOM 1466 C CA . LEU A 1 180 ? 13.742 0.646 7.773 1 98 180 LEU A CA 1
ATOM 1467 C C . LEU A 1 180 ? 14.797 1.667 7.348 1 98 180 LEU A C 1
ATOM 1469 O O . LEU A 1 180 ? 15.234 1.672 6.195 1 98 180 LEU A O 1
ATOM 1473 N N . MET A 1 181 ? 15.195 2.467 8.289 1 97.62 181 MET A N 1
ATOM 1474 C CA . MET A 1 181 ? 16.188 3.49 7.996 1 97.62 181 MET A CA 1
ATOM 1475 C C . MET A 1 181 ? 17.531 2.855 7.621 1 97.62 181 MET A C 1
ATOM 1477 O O . MET A 1 181 ? 18.156 3.244 6.633 1 97.62 181 MET A O 1
ATOM 1481 N N . GLU A 1 182 ? 17.938 1.878 8.367 1 97.31 182 GLU A N 1
ATOM 1482 C CA . GLU A 1 182 ? 19.203 1.194 8.102 1 97.31 182 GLU A CA 1
ATOM 1483 C C . GLU A 1 182 ? 19.203 0.538 6.727 1 97.31 182 GLU A C 1
ATOM 1485 O O . GLU A 1 182 ? 20.188 0.634 5.984 1 97.31 182 GLU A O 1
ATOM 1490 N N . THR A 1 183 ? 18.125 -0.149 6.449 1 98.12 183 THR A N 1
ATOM 1491 C CA . THR A 1 183 ? 18 -0.825 5.164 1 98.12 183 THR A CA 1
ATOM 1492 C C . THR A 1 183 ? 18.094 0.176 4.016 1 98.12 183 THR A C 1
ATOM 1494 O O . THR A 1 183 ? 18.859 -0.019 3.078 1 98.12 183 THR A O 1
ATOM 1497 N N . PHE A 1 184 ? 17.328 1.227 4.133 1 98.44 184 PHE A N 1
ATOM 1498 C CA . PHE A 1 184 ? 17.312 2.223 3.068 1 98.44 184 PHE A CA 1
ATOM 1499 C C . PHE A 1 184 ? 18.688 2.85 2.889 1 98.44 184 PHE A C 1
ATOM 1501 O O . PHE A 1 184 ? 19.172 2.982 1.763 1 98.44 184 PHE A O 1
ATOM 1508 N N . LEU A 1 185 ? 19.297 3.215 3.998 1 96.88 185 LEU A N 1
ATOM 1509 C CA . LEU A 1 185 ? 20.609 3.859 3.939 1 96.88 185 LEU A CA 1
ATOM 1510 C C . LEU A 1 185 ? 21.656 2.928 3.32 1 96.88 185 LEU A C 1
ATOM 1512 O O . LEU A 1 185 ? 22.5 3.371 2.551 1 96.88 185 LEU A O 1
ATOM 1516 N N . GLU A 1 186 ? 21.578 1.683 3.643 1 96.75 186 GLU A N 1
ATOM 1517 C CA . GLU A 1 186 ? 22.5 0.714 3.045 1 96.75 186 GLU A CA 1
ATOM 1518 C C . GLU A 1 186 ? 22.234 0.559 1.55 1 96.75 186 GLU A C 1
ATOM 1520 O O . GLU A 1 186 ? 23.172 0.444 0.76 1 96.75 186 GLU A O 1
ATOM 1525 N N . LEU A 1 187 ? 20.984 0.572 1.156 1 96.94 187 LEU A N 1
ATOM 1526 C CA . LEU A 1 187 ? 20.594 0.393 -0.239 1 96.94 187 LEU A CA 1
ATOM 1527 C C . LEU A 1 187 ? 21.094 1.551 -1.095 1 96.94 187 LEU A C 1
ATOM 1529 O O . LEU A 1 187 ? 21.562 1.344 -2.223 1 96.94 187 LEU A O 1
ATOM 1533 N N . ILE A 1 188 ? 21.094 2.766 -0.507 1 96 188 ILE A N 1
ATOM 1534 C CA . ILE A 1 188 ? 21.375 3.918 -1.362 1 96 188 ILE A CA 1
ATOM 1535 C C . ILE A 1 188 ? 22.859 4.262 -1.315 1 96 188 ILE A C 1
ATOM 1537 O O . ILE A 1 188 ? 23.344 5.074 -2.107 1 96 188 ILE A O 1
ATOM 1541 N N . LYS A 1 189 ? 23.5 3.645 -0.401 1 93.5 189 LYS A N 1
ATOM 1542 C CA . LYS A 1 189 ? 24.938 3.908 -0.273 1 93.5 189 LYS A CA 1
ATOM 1543 C C . LYS A 1 189 ? 25.703 3.387 -1.486 1 93.5 189 LYS A C 1
ATOM 1545 O O . LYS A 1 189 ? 25.406 2.299 -1.988 1 93.5 189 LYS A O 1
ATOM 1550 N N . ARG A 1 190 ? 26.734 4.121 -1.953 1 90.12 190 ARG A N 1
ATOM 1551 C CA . ARG A 1 190 ? 27.562 3.713 -3.084 1 90.12 190 ARG A CA 1
ATOM 1552 C C . ARG A 1 190 ? 28.516 2.582 -2.691 1 90.12 190 ARG A C 1
ATOM 1554 O O . ARG A 1 190 ? 28.969 2.518 -1.55 1 90.12 190 ARG A O 1
ATOM 1561 N N . MET B 1 1 ? -13.156 -40.344 -18.641 1 72.88 1 MET B N 1
ATOM 1562 C CA . MET B 1 1 ? -13.781 -39.312 -19.469 1 72.88 1 MET B CA 1
ATOM 1563 C C . MET B 1 1 ? -14.867 -38.562 -18.703 1 72.88 1 MET B C 1
ATOM 1565 O O . MET B 1 1 ? -15.68 -39.188 -18.016 1 72.88 1 MET B O 1
ATOM 1569 N N . LYS B 1 2 ? -14.641 -37.188 -18.469 1 79.62 2 LYS B N 1
ATOM 1570 C CA . LYS B 1 2 ? -15.672 -36.469 -17.734 1 79.62 2 LYS B CA 1
ATOM 1571 C C . LYS B 1 2 ? -17.016 -36.562 -18.453 1 79.62 2 LYS B C 1
ATOM 1573 O O . LYS B 1 2 ? -17.062 -36.469 -19.688 1 79.62 2 LYS B O 1
ATOM 1578 N N . SER B 1 3 ? -18.047 -36.844 -17.906 1 87.31 3 SER B N 1
ATOM 1579 C CA . SER B 1 3 ? -19.391 -36.844 -18.469 1 87.31 3 SER B CA 1
ATOM 1580 C C . SER B 1 3 ? -19.781 -35.438 -18.922 1 87.31 3 SER B C 1
ATOM 1582 O O . SER B 1 3 ? -19.125 -34.469 -18.594 1 87.31 3 SER B O 1
ATOM 1584 N N . LYS B 1 4 ? -20.766 -35.406 -19.844 1 88.12 4 LYS B N 1
ATOM 1585 C CA . LYS B 1 4 ? -21.266 -34.125 -20.312 1 88.12 4 LYS B CA 1
ATOM 1586 C C . LYS B 1 4 ? -21.672 -33.219 -19.156 1 88.12 4 LYS B C 1
ATOM 1588 O O . LYS B 1 4 ? -21.406 -32.031 -19.156 1 88.12 4 LYS B O 1
ATOM 1593 N N . ARG B 1 5 ? -22.328 -33.844 -18.156 1 87.62 5 ARG B N 1
ATOM 1594 C CA . ARG B 1 5 ? -22.781 -33.125 -16.969 1 87.62 5 ARG B CA 1
ATOM 1595 C C . ARG B 1 5 ? -21.594 -32.594 -16.172 1 87.62 5 ARG B C 1
ATOM 1597 O O . ARG B 1 5 ? -21.641 -31.453 -15.68 1 87.62 5 ARG B O 1
ATOM 1604 N N . GLN B 1 6 ? -20.578 -33.406 -16.031 1 86.5 6 GLN B N 1
ATOM 1605 C CA . GLN B 1 6 ? -19.375 -33 -15.312 1 86.5 6 GLN B CA 1
ATOM 1606 C C . GLN B 1 6 ? -18.672 -31.859 -16.031 1 86.5 6 GLN B C 1
ATOM 1608 O O . GLN B 1 6 ? -18.188 -30.906 -15.398 1 86.5 6 GLN B O 1
ATOM 1613 N N . LEU B 1 7 ? -18.672 -31.906 -17.297 1 88.12 7 LEU B N 1
ATOM 1614 C CA . LEU B 1 7 ? -18.047 -30.875 -18.109 1 88.12 7 LEU B CA 1
ATOM 1615 C C . LEU B 1 7 ? -18.812 -29.562 -18 1 88.12 7 LEU B C 1
ATOM 1617 O O . LEU B 1 7 ? -18.203 -28.484 -17.938 1 88.12 7 LEU B O 1
ATOM 1621 N N . GLN B 1 8 ? -20.078 -29.703 -18.062 1 87.12 8 GLN B N 1
ATOM 1622 C CA . GLN B 1 8 ? -20.906 -28.516 -17.922 1 87.12 8 GLN B CA 1
ATOM 1623 C C . GLN B 1 8 ? -20.719 -27.844 -16.562 1 87.12 8 GLN B C 1
ATOM 1625 O O . GLN B 1 8 ? -20.688 -26.625 -16.469 1 87.12 8 GLN B O 1
ATOM 1630 N N . LYS B 1 9 ? -20.609 -28.688 -15.562 1 89.38 9 LYS B N 1
ATOM 1631 C CA . LYS B 1 9 ? -20.391 -28.188 -14.211 1 89.38 9 LYS B CA 1
ATOM 1632 C C . LYS B 1 9 ? -19.047 -27.453 -14.117 1 89.38 9 LYS B C 1
ATOM 1634 O O . LYS B 1 9 ? -18.969 -26.375 -13.523 1 89.38 9 LYS B O 1
ATOM 1639 N N . GLU B 1 10 ? -18.125 -28.062 -14.672 1 90.75 10 GLU B N 1
ATOM 1640 C CA . GLU B 1 10 ? -16.781 -27.469 -14.664 1 90.75 10 GLU B CA 1
ATOM 1641 C C . GLU B 1 10 ? -16.781 -26.156 -15.445 1 90.75 10 GLU B C 1
ATOM 1643 O O . GLU B 1 10 ? -16.125 -25.188 -15.031 1 90.75 10 GLU B O 1
ATOM 1648 N N . ASN B 1 11 ? -17.438 -26.125 -16.516 1 92.81 11 ASN B N 1
ATOM 1649 C CA . ASN B 1 11 ? -17.5 -24.922 -17.328 1 92.81 11 ASN B CA 1
ATOM 1650 C C . ASN B 1 11 ? -18.219 -23.781 -16.594 1 92.81 11 ASN B C 1
ATOM 1652 O O . ASN B 1 11 ? -17.797 -22.625 -16.688 1 92.81 11 ASN B O 1
ATOM 1656 N N . THR B 1 12 ? -19.25 -24.203 -15.898 1 93.5 12 THR B N 1
ATOM 1657 C CA . THR B 1 12 ? -19.984 -23.203 -15.125 1 93.5 12 THR B CA 1
ATOM 1658 C C . THR B 1 12 ? -19.109 -22.656 -14 1 93.5 12 THR B C 1
ATOM 1660 O O . THR B 1 12 ? -19.094 -21.453 -13.75 1 93.5 12 THR B O 1
ATOM 1663 N N . ARG B 1 13 ? -18.453 -23.516 -13.352 1 94.38 13 ARG B N 1
ATOM 1664 C CA . ARG B 1 13 ? -17.547 -23.109 -12.281 1 94.38 13 ARG B CA 1
ATOM 1665 C C . ARG B 1 13 ? -16.5 -22.141 -12.805 1 94.38 13 ARG B C 1
ATOM 1667 O O . ARG B 1 13 ? -16.219 -21.109 -12.172 1 94.38 13 ARG B O 1
ATOM 1674 N N . LYS B 1 14 ? -15.914 -22.469 -13.938 1 94.69 14 LYS B N 1
ATOM 1675 C CA . LYS B 1 14 ? -14.906 -21.625 -14.562 1 94.69 14 LYS B CA 1
ATOM 1676 C C . LYS B 1 14 ? -15.492 -20.266 -14.93 1 94.69 14 LYS B C 1
ATOM 1678 O O . LYS B 1 14 ? -14.844 -19.234 -14.734 1 94.69 14 LYS B O 1
ATOM 1683 N N . LYS B 1 15 ? -16.625 -20.297 -15.414 1 95.69 15 LYS B N 1
ATOM 1684 C CA . LYS B 1 15 ? -17.297 -19.062 -15.797 1 95.69 15 LYS B CA 1
ATOM 1685 C C . LYS B 1 15 ? -17.531 -18.172 -14.586 1 95.69 15 LYS B C 1
ATOM 1687 O O . LYS B 1 15 ? -17.328 -16.953 -14.656 1 95.69 15 LYS B O 1
ATOM 1692 N N . ILE B 1 16 ? -17.922 -18.781 -13.539 1 96 16 ILE B N 1
ATOM 1693 C CA . ILE B 1 16 ? -18.156 -18.031 -12.305 1 96 16 ILE B CA 1
ATOM 1694 C C . ILE B 1 16 ? -16.844 -17.422 -11.82 1 96 16 ILE B C 1
ATOM 1696 O O . ILE B 1 16 ? -16.812 -16.25 -11.453 1 96 16 ILE B O 1
ATOM 1700 N N . LEU B 1 17 ? -15.836 -18.188 -11.883 1 95.44 17 LEU B N 1
ATOM 1701 C CA . LEU B 1 17 ? -14.531 -17.719 -11.422 1 95.44 17 LEU B CA 1
ATOM 1702 C C . LEU B 1 17 ? -14.039 -16.562 -12.289 1 95.44 17 LEU B C 1
ATOM 1704 O O . LEU B 1 17 ? -13.586 -15.539 -11.758 1 95.44 17 LEU B O 1
ATOM 1708 N N . GLU B 1 18 ? -14.156 -16.672 -13.539 1 95.56 18 GLU B N 1
ATOM 1709 C CA . GLU B 1 18 ? -13.711 -15.641 -14.469 1 95.56 18 GLU B CA 1
ATOM 1710 C C . GLU B 1 18 ? -14.508 -14.352 -14.266 1 95.56 18 GLU B C 1
ATOM 1712 O O . GLU B 1 18 ? -13.938 -13.258 -14.281 1 95.56 18 GLU B O 1
ATOM 1717 N N . THR B 1 19 ? -15.758 -14.539 -14.094 1 97.19 19 THR B N 1
ATOM 1718 C CA . THR B 1 19 ? -16.625 -13.383 -13.859 1 97.19 19 THR B CA 1
ATOM 1719 C C . THR B 1 19 ? -16.266 -12.711 -12.531 1 97.19 19 THR B C 1
ATOM 1721 O O . THR B 1 19 ? -16.203 -11.484 -12.453 1 97.19 19 THR B O 1
ATOM 1724 N N . ALA B 1 20 ? -16.062 -13.539 -11.547 1 96.56 20 ALA B N 1
ATOM 1725 C CA . ALA B 1 20 ? -15.688 -13.008 -10.234 1 96.56 20 ALA B CA 1
ATOM 1726 C C . ALA B 1 20 ? -14.383 -12.219 -10.32 1 96.56 20 ALA B C 1
ATOM 1728 O O . ALA B 1 20 ? -14.266 -11.141 -9.727 1 96.56 20 ALA B O 1
ATOM 1729 N N . TYR B 1 21 ? -13.469 -12.695 -11.07 1 95.38 21 TYR B N 1
ATOM 1730 C CA . TYR B 1 21 ? -12.203 -12 -11.266 1 95.38 21 TYR B CA 1
ATOM 1731 C C . TYR B 1 21 ? -12.43 -10.602 -11.836 1 95.38 21 TYR B C 1
ATOM 1733 O O . TYR B 1 21 ? -11.859 -9.625 -11.344 1 95.38 21 TYR B O 1
ATOM 1741 N N . GLN B 1 22 ? -13.219 -10.547 -12.789 1 95.81 22 GLN B N 1
ATOM 1742 C CA . GLN B 1 22 ? -13.5 -9.273 -13.445 1 95.81 22 GLN B CA 1
ATOM 1743 C C . GLN B 1 22 ? -14.211 -8.305 -12.508 1 95.81 22 GLN B C 1
ATOM 1745 O O . GLN B 1 22 ? -13.836 -7.133 -12.422 1 95.81 22 GLN B O 1
ATOM 1750 N N . ILE B 1 23 ? -15.141 -8.781 -11.805 1 96.44 23 ILE B N 1
ATOM 1751 C CA . ILE B 1 23 ? -15.953 -7.941 -10.922 1 96.44 23 ILE B CA 1
ATOM 1752 C C . ILE B 1 23 ? -15.094 -7.418 -9.773 1 96.44 23 ILE B C 1
ATOM 1754 O O . ILE B 1 23 ? -15.086 -6.219 -9.492 1 96.44 23 ILE B O 1
ATOM 1758 N N . TYR B 1 24 ? -14.344 -8.297 -9.18 1 95.38 24 TYR B N 1
ATOM 1759 C CA . TYR B 1 24 ? -13.516 -7.895 -8.047 1 95.38 24 TYR B CA 1
ATOM 1760 C C . TYR B 1 24 ? -12.391 -6.973 -8.492 1 95.38 24 TYR B C 1
ATOM 1762 O O . TYR B 1 24 ? -11.977 -6.082 -7.75 1 95.38 24 TYR B O 1
ATOM 1770 N N . SER B 1 25 ? -11.961 -7.137 -9.719 1 94.88 25 SER B N 1
ATOM 1771 C CA . SER B 1 25 ? -10.938 -6.25 -10.273 1 94.88 25 SER B CA 1
ATOM 1772 C C . SER B 1 25 ? -11.484 -4.844 -10.484 1 94.88 25 SER B C 1
ATOM 1774 O O . SER B 1 25 ? -10.773 -3.857 -10.273 1 94.88 25 SER B O 1
ATOM 1776 N N . GLU B 1 26 ? -12.703 -4.746 -10.789 1 92.62 26 GLU B N 1
ATOM 1777 C CA . GLU B 1 26 ? -13.297 -3.467 -11.164 1 92.62 26 GLU B CA 1
ATOM 1778 C C . GLU B 1 26 ? -13.992 -2.811 -9.977 1 92.62 26 GLU B C 1
ATOM 1780 O O . GLU B 1 26 ? -13.852 -1.604 -9.758 1 92.62 26 GLU B O 1
ATOM 1785 N N . GLN B 1 27 ? -14.648 -3.615 -9.188 1 91.56 27 GLN B N 1
ATOM 1786 C CA . GLN B 1 27 ? -15.516 -3.059 -8.156 1 91.56 27 GLN B CA 1
ATOM 1787 C C . GLN B 1 27 ? -14.93 -3.262 -6.766 1 91.56 27 GLN B C 1
ATOM 1789 O O . GLN B 1 27 ? -15.375 -2.635 -5.801 1 91.56 27 GLN B O 1
ATOM 1794 N N . GLY B 1 28 ? -13.945 -4.109 -6.68 1 91.75 28 GLY B N 1
ATOM 1795 C CA . GLY B 1 28 ? -13.383 -4.406 -5.371 1 91.75 28 GLY B CA 1
ATOM 1796 C C . GLY B 1 28 ? -14.055 -5.578 -4.684 1 91.75 28 GLY B C 1
ATOM 1797 O O . GLY B 1 28 ? -15.031 -6.137 -5.203 1 91.75 28 GLY B O 1
ATOM 1798 N N . PHE B 1 29 ? -13.617 -5.914 -3.516 1 92.12 29 PHE B N 1
ATOM 1799 C CA . PHE B 1 29 ? -14.023 -7.137 -2.838 1 92.12 29 PHE B CA 1
ATOM 1800 C C . PHE B 1 29 ? -15.312 -6.926 -2.061 1 92.12 29 PHE B C 1
ATOM 1802 O O . PHE B 1 29 ? -15.844 -7.859 -1.455 1 92.12 29 PHE B O 1
ATOM 1809 N N . SER B 1 30 ? -15.859 -5.75 -2.15 1 87.81 30 SER B N 1
ATOM 1810 C CA . SER B 1 30 ? -17.141 -5.48 -1.512 1 87.81 30 SER B CA 1
ATOM 1811 C C . SER B 1 30 ? -18.297 -5.918 -2.398 1 87.81 30 SER B C 1
ATOM 1813 O O . SER B 1 30 ? -19.453 -5.977 -1.944 1 87.81 30 SER B O 1
ATOM 1815 N N . ALA B 1 31 ? -17.969 -6.254 -3.631 1 92.12 31 ALA B N 1
ATOM 1816 C CA . ALA B 1 31 ? -19.016 -6.707 -4.539 1 92.12 31 ALA B CA 1
ATOM 1817 C C . ALA B 1 31 ? -19.672 -7.977 -4.016 1 92.12 31 ALA B C 1
ATOM 1819 O O . ALA B 1 31 ? -19.016 -8.859 -3.48 1 92.12 31 ALA B O 1
ATOM 1820 N N . THR B 1 32 ? -20.984 -8.086 -4.25 1 92.31 32 THR B N 1
ATOM 1821 C CA . THR B 1 32 ? -21.75 -9.211 -3.705 1 92.31 32 THR B CA 1
ATOM 1822 C C . THR B 1 32 ? -21.797 -10.367 -4.695 1 92.31 32 THR B C 1
ATOM 1824 O O . THR B 1 32 ? -21.516 -10.188 -5.883 1 92.31 32 THR B O 1
ATOM 1827 N N . THR B 1 33 ? -22.188 -11.516 -4.121 1 94.69 33 THR B N 1
ATOM 1828 C CA . THR B 1 33 ? -22.312 -12.688 -4.977 1 94.69 33 THR B CA 1
ATOM 1829 C C . THR B 1 33 ? -23.484 -12.539 -5.938 1 94.69 33 THR B C 1
ATOM 1831 O O . THR B 1 33 ? -23.484 -13.141 -7.012 1 94.69 33 THR B O 1
ATOM 1834 N N . ALA B 1 34 ? -24.406 -11.711 -5.605 1 95.12 34 ALA B N 1
ATOM 1835 C CA . ALA B 1 34 ? -25.547 -11.461 -6.484 1 95.12 34 ALA B CA 1
ATOM 1836 C C . ALA B 1 34 ? -25.094 -10.812 -7.789 1 95.12 34 ALA B C 1
ATOM 1838 O O . ALA B 1 34 ? -25.562 -11.188 -8.867 1 95.12 34 ALA B O 1
ATOM 1839 N N . VAL B 1 35 ? -24.219 -9.922 -7.703 1 95.94 35 VAL B N 1
ATOM 1840 C CA . VAL B 1 35 ? -23.688 -9.234 -8.875 1 95.94 35 VAL B CA 1
ATOM 1841 C C . VAL B 1 35 ? -22.906 -10.219 -9.742 1 95.94 35 VAL B C 1
ATOM 1843 O O . VAL B 1 35 ? -23 -10.195 -10.969 1 95.94 35 VAL B O 1
ATOM 1846 N N . ILE B 1 36 ? -22.141 -11.07 -9.141 1 96.5 36 ILE B N 1
ATOM 1847 C CA . ILE B 1 36 ? -21.344 -12.062 -9.852 1 96.5 36 ILE B CA 1
ATOM 1848 C C . ILE B 1 36 ? -22.266 -13.031 -10.594 1 96.5 36 ILE B C 1
ATOM 1850 O O . ILE B 1 36 ? -22.031 -13.344 -11.766 1 96.5 36 ILE B O 1
ATOM 1854 N N . ALA B 1 37 ? -23.312 -13.453 -9.891 1 97.06 37 ALA B N 1
ATOM 1855 C CA . ALA B 1 37 ? -24.281 -14.375 -10.492 1 97.06 37 ALA B CA 1
ATOM 1856 C C . ALA B 1 37 ? -24.938 -13.75 -11.727 1 97.06 37 ALA B C 1
ATOM 1858 O O . ALA B 1 37 ? -25 -14.375 -12.789 1 97.06 37 ALA B O 1
ATOM 1859 N N . LYS B 1 38 ? -25.344 -12.578 -11.539 1 97.12 38 LYS B N 1
ATOM 1860 C CA . LYS B 1 38 ? -26 -11.859 -12.625 1 97.12 38 LYS B CA 1
ATOM 1861 C C . LYS B 1 38 ? -25.094 -11.727 -13.844 1 97.12 38 LYS B C 1
ATOM 1863 O O . LYS B 1 38 ? -25.484 -12.039 -14.961 1 97.12 38 LYS B O 1
ATOM 1868 N N . GLU B 1 39 ? -23.938 -11.352 -13.633 1 96.62 39 GLU B N 1
ATOM 1869 C CA . GLU B 1 39 ? -23 -11.133 -14.727 1 96.62 39 GLU B CA 1
ATOM 1870 C C . GLU B 1 39 ? -22.578 -12.453 -15.359 1 96.62 39 GLU B C 1
ATOM 1872 O O . GLU B 1 39 ? -22.312 -12.516 -16.562 1 96.62 39 GLU B O 1
ATOM 1877 N N . ALA B 1 40 ? -22.5 -13.492 -14.555 1 96.38 40 ALA B N 1
ATOM 1878 C CA . ALA B 1 40 ? -22.125 -14.812 -15.047 1 96.38 40 ALA B CA 1
ATOM 1879 C C . ALA B 1 40 ? -23.281 -15.5 -15.75 1 96.38 40 ALA B C 1
ATOM 1881 O O . ALA B 1 40 ? -23.109 -16.547 -16.391 1 96.38 40 ALA B O 1
ATOM 1882 N N . GLY B 1 41 ? -24.453 -14.977 -15.625 1 96.25 41 GLY B N 1
ATOM 1883 C CA . GLY B 1 41 ? -25.625 -15.539 -16.266 1 96.25 41 GLY B CA 1
ATOM 1884 C C . GLY B 1 41 ? -26.125 -16.797 -15.586 1 96.25 41 GLY B C 1
ATOM 1885 O O . GLY B 1 41 ? -26.562 -17.75 -16.25 1 96.25 41 GLY B O 1
ATOM 1886 N N . VAL B 1 42 ? -25.922 -16.859 -14.305 1 96.06 42 VAL B N 1
ATOM 1887 C CA . VAL B 1 42 ? -26.406 -18 -13.523 1 96.06 42 VAL B CA 1
ATOM 1888 C C . VAL B 1 42 ? -27.281 -17.5 -12.375 1 96.06 42 VAL B C 1
ATOM 1890 O O . VAL B 1 42 ? -27.328 -16.312 -12.102 1 96.06 42 VAL B O 1
ATOM 1893 N N . SER B 1 43 ? -27.984 -18.438 -11.781 1 94.19 43 SER B N 1
ATOM 1894 C CA . SER B 1 43 ? -28.75 -18.062 -10.602 1 94.19 43 SER B CA 1
ATOM 1895 C C . SER B 1 43 ? -27.844 -17.859 -9.391 1 94.19 43 SER B C 1
ATOM 1897 O O . SER B 1 43 ? -26.734 -18.391 -9.336 1 94.19 43 SER B O 1
ATOM 1899 N N . HIS B 1 44 ? -28.328 -17.062 -8.477 1 94.44 44 HIS B N 1
ATOM 1900 C CA . HIS B 1 44 ? -27.578 -16.812 -7.25 1 94.44 44 HIS B CA 1
ATOM 1901 C C . HIS B 1 44 ? -27.266 -18.125 -6.52 1 94.44 44 HIS B C 1
ATOM 1903 O O . HIS B 1 44 ? -26.156 -18.312 -6.016 1 94.44 44 HIS B O 1
ATOM 1909 N N . GLY B 1 45 ? -28.172 -19.047 -6.48 1 93.81 45 GLY B N 1
ATOM 1910 C CA . GLY B 1 45 ? -28 -20.344 -5.848 1 93.81 45 GLY B CA 1
ATOM 1911 C C . GLY B 1 45 ? -26.922 -21.188 -6.52 1 93.81 45 GLY B C 1
ATOM 1912 O O . GLY B 1 45 ? -26.266 -21.984 -5.863 1 93.81 45 GLY B O 1
ATOM 1913 N N . THR B 1 46 ? -26.812 -21.062 -7.793 1 94.06 46 THR B N 1
ATOM 1914 C CA . THR B 1 46 ? -25.844 -21.812 -8.57 1 94.06 46 THR B CA 1
ATOM 1915 C C . THR B 1 46 ? -24.422 -21.516 -8.094 1 94.06 46 THR B C 1
ATOM 1917 O O . THR B 1 46 ? -23.562 -22.406 -8.109 1 94.06 46 THR B O 1
ATOM 1920 N N . ILE B 1 47 ? -24.156 -20.281 -7.637 1 94.88 47 ILE B N 1
ATOM 1921 C CA . ILE B 1 47 ? -22.844 -19.922 -7.105 1 94.88 47 ILE B CA 1
ATOM 1922 C C . ILE B 1 47 ? -22.516 -20.844 -5.922 1 94.88 47 ILE B C 1
ATOM 1924 O O . ILE B 1 47 ? -21.406 -21.375 -5.84 1 94.88 47 ILE B O 1
ATOM 1928 N N . PHE B 1 48 ? -23.516 -21.125 -5.133 1 93.81 48 PHE B N 1
ATOM 1929 C CA . PHE B 1 48 ? -23.281 -21.844 -3.883 1 93.81 48 PHE B CA 1
ATOM 1930 C C . PHE B 1 48 ? -23.297 -23.344 -4.109 1 93.81 48 PHE B C 1
ATOM 1932 O O . PHE B 1 48 ? -22.922 -24.109 -3.227 1 93.81 48 PHE B O 1
ATOM 1939 N N . VAL B 1 49 ? -23.781 -23.75 -5.211 1 94.25 49 VAL B N 1
ATOM 1940 C CA . VAL B 1 49 ? -23.625 -25.141 -5.625 1 94.25 49 VAL B CA 1
ATOM 1941 C C . VAL B 1 49 ? -22.156 -25.438 -5.902 1 94.25 49 VAL B C 1
ATOM 1943 O O . VAL B 1 49 ? -21.656 -26.516 -5.574 1 94.25 49 VAL B O 1
ATOM 1946 N N . HIS B 1 50 ? -21.531 -24.453 -6.449 1 94.94 50 HIS B N 1
ATOM 1947 C CA . HIS B 1 50 ? -20.156 -24.625 -6.871 1 94.94 50 HIS B CA 1
ATOM 1948 C C . HIS B 1 50 ? -19.188 -24.172 -5.785 1 94.94 50 HIS B C 1
ATOM 1950 O O . HIS B 1 50 ? -18.062 -24.672 -5.695 1 94.94 50 HIS B O 1
ATOM 1956 N N . PHE B 1 51 ? -19.578 -23.141 -5.004 1 95.62 51 PHE B N 1
ATOM 1957 C CA . PHE B 1 51 ? -18.797 -22.594 -3.906 1 95.62 51 PHE B CA 1
ATOM 1958 C C . PHE B 1 51 ? -19.609 -22.547 -2.623 1 95.62 51 PHE B C 1
ATOM 1960 O O . PHE B 1 51 ? -20.609 -21.812 -2.543 1 95.62 51 PHE B O 1
ATOM 1967 N N . SER B 1 52 ? -19.141 -23.234 -1.641 1 93.31 52 SER B N 1
ATOM 1968 C CA . SER B 1 52 ? -19.922 -23.406 -0.42 1 93.31 52 SER B CA 1
ATOM 1969 C C . SER B 1 52 ? -20.125 -22.078 0.301 1 93.31 52 SER B C 1
ATOM 1971 O O . SER B 1 52 ? -21.031 -21.953 1.139 1 93.31 52 SER B O 1
ATOM 1973 N N . SER B 1 53 ? -19.219 -21.125 0.028 1 92.88 53 SER B N 1
ATOM 1974 C CA . SER B 1 53 ? -19.312 -19.797 0.647 1 92.88 53 SER B CA 1
ATOM 1975 C C . SER B 1 53 ? -18.562 -18.75 -0.165 1 92.88 53 SER B C 1
ATOM 1977 O O . SER B 1 53 ? -17.797 -19.094 -1.067 1 92.88 53 SER B O 1
ATOM 1979 N N . LEU B 1 54 ? -18.859 -17.562 0.138 1 91.44 54 LEU B N 1
ATOM 1980 C CA . LEU B 1 54 ? -18.109 -16.469 -0.465 1 91.44 54 LEU B CA 1
ATOM 1981 C C . LEU B 1 54 ? -16.609 -16.609 -0.156 1 91.44 54 LEU B C 1
ATOM 1983 O O . LEU B 1 54 ? -15.773 -16.359 -1.02 1 91.44 54 LEU B O 1
ATOM 1987 N N . ASP B 1 55 ? -16.328 -17.062 1.014 1 93.94 55 ASP B N 1
ATOM 1988 C CA . ASP B 1 55 ? -14.938 -17.25 1.439 1 93.94 55 ASP B CA 1
ATOM 1989 C C . ASP B 1 55 ? -14.234 -18.281 0.552 1 93.94 55 ASP B C 1
ATOM 1991 O O . ASP B 1 55 ? -13.094 -18.062 0.133 1 93.94 55 ASP B O 1
ATOM 1995 N N . GLU B 1 56 ? -14.891 -19.281 0.332 1 95.12 56 GLU B N 1
ATOM 1996 C CA . GLU B 1 56 ? -14.312 -20.312 -0.521 1 95.12 56 GLU B CA 1
ATOM 1997 C C . GLU B 1 56 ? -14.055 -19.781 -1.932 1 95.12 56 GLU B C 1
ATOM 1999 O O . GLU B 1 56 ? -13.023 -20.078 -2.533 1 95.12 56 GLU B O 1
ATOM 2004 N N . LEU B 1 57 ? -15.039 -19.062 -2.455 1 95.75 57 LEU B N 1
ATOM 2005 C CA . LEU B 1 57 ? -14.883 -18.469 -3.775 1 95.75 57 LEU B CA 1
ATOM 2006 C C . LEU B 1 57 ? -13.648 -17.578 -3.82 1 95.75 57 LEU B C 1
ATOM 2008 O O . LEU B 1 57 ? -12.82 -17.703 -4.73 1 95.75 57 LEU B O 1
ATOM 2012 N N . LEU B 1 58 ? -13.445 -16.734 -2.807 1 96.56 58 LEU B N 1
ATOM 2013 C CA . LEU B 1 58 ? -12.32 -15.812 -2.732 1 96.56 58 LEU B CA 1
ATOM 2014 C C . LEU B 1 58 ? -11 -16.578 -2.621 1 96.56 58 LEU B C 1
ATOM 2016 O O . LEU B 1 58 ? -10.023 -16.234 -3.293 1 96.56 58 LEU B O 1
ATOM 2020 N N . CYS B 1 59 ? -10.977 -17.578 -1.802 1 97 59 CYS B N 1
ATOM 2021 C CA . CYS B 1 59 ? -9.773 -18.391 -1.647 1 97 59 CYS B CA 1
ATOM 2022 C C . CYS B 1 59 ? -9.383 -19.031 -2.969 1 97 59 CYS B C 1
ATOM 2024 O O . CYS B 1 59 ? -8.203 -19.062 -3.322 1 97 59 CYS B O 1
ATOM 2026 N N . CYS B 1 60 ? -10.367 -19.484 -3.672 1 96 60 CYS B N 1
ATOM 2027 C CA . CYS B 1 60 ? -10.102 -20.125 -4.953 1 96 60 CYS B CA 1
ATOM 2028 C C . CYS B 1 60 ? -9.523 -19.125 -5.957 1 96 60 CYS B C 1
ATOM 2030 O O . CYS B 1 60 ? -8.586 -19.453 -6.68 1 96 60 CYS B O 1
ATOM 2032 N N . LEU B 1 61 ? -10.047 -17.922 -5.984 1 96.12 61 LEU B N 1
ATOM 2033 C CA . LEU B 1 61 ? -9.555 -16.875 -6.867 1 96.12 61 LEU B CA 1
ATOM 2034 C C . LEU B 1 61 ? -8.094 -16.547 -6.555 1 96.12 61 LEU B C 1
ATOM 2036 O O . LEU B 1 61 ? -7.262 -16.5 -7.461 1 96.12 61 LEU B O 1
ATOM 2040 N N . ILE B 1 62 ? -7.824 -16.359 -5.305 1 97.38 62 ILE B N 1
ATOM 2041 C CA . ILE B 1 62 ? -6.492 -15.977 -4.855 1 97.38 62 ILE B CA 1
ATOM 2042 C C . ILE B 1 62 ? -5.512 -17.125 -5.102 1 97.38 62 ILE B C 1
ATOM 2044 O O . ILE B 1 62 ? -4.383 -16.906 -5.543 1 97.38 62 ILE B O 1
ATOM 2048 N N . GLN B 1 63 ? -5.996 -18.312 -4.848 1 96.81 63 GLN B N 1
ATOM 2049 C CA . GLN B 1 63 ? -5.152 -19.484 -5.062 1 96.81 63 GLN B CA 1
ATOM 2050 C C . GLN B 1 63 ? -4.812 -19.656 -6.543 1 96.81 63 GLN B C 1
ATOM 2052 O O . GLN B 1 63 ? -3.691 -20.031 -6.887 1 96.81 63 GLN B O 1
ATOM 2057 N N . ASP B 1 64 ? -5.77 -19.438 -7.344 1 95.69 64 ASP B N 1
ATOM 2058 C CA . ASP B 1 64 ? -5.527 -19.516 -8.781 1 95.69 64 ASP B CA 1
ATOM 2059 C C . ASP B 1 64 ? -4.41 -18.562 -9.203 1 95.69 64 ASP B C 1
ATOM 2061 O O . ASP B 1 64 ? -3.498 -18.953 -9.938 1 95.69 64 ASP B O 1
ATOM 2065 N N . PHE B 1 65 ? -4.48 -17.344 -8.812 1 96.06 65 PHE B N 1
ATOM 2066 C CA . PHE B 1 65 ? -3.426 -16.375 -9.039 1 96.06 65 PHE B CA 1
ATOM 2067 C C . PHE B 1 65 ? -2.102 -16.859 -8.461 1 96.06 65 PHE B C 1
ATOM 2069 O O . PHE B 1 65 ? -1.063 -16.781 -9.125 1 96.06 65 PHE B O 1
ATOM 2076 N N . GLY B 1 66 ? -2.133 -17.359 -7.246 1 97.06 66 GLY B N 1
ATOM 2077 C CA . GLY B 1 66 ? -0.944 -17.859 -6.57 1 97.06 66 GLY B CA 1
ATOM 2078 C C . GLY B 1 66 ? -0.277 -19 -7.301 1 97.06 66 GLY B C 1
ATOM 2079 O O . GLY B 1 66 ? 0.952 -19.109 -7.328 1 97.06 66 GLY B O 1
ATOM 2080 N N . ASP B 1 67 ? -1.116 -19.875 -7.848 1 96.31 67 ASP B N 1
ATOM 2081 C CA . ASP B 1 67 ? -0.587 -21.016 -8.578 1 96.31 67 ASP B CA 1
ATOM 2082 C C . ASP B 1 67 ? 0.195 -20.562 -9.812 1 96.31 67 ASP B C 1
ATOM 2084 O O . ASP B 1 67 ? 1.27 -21.094 -10.102 1 96.31 67 ASP B O 1
ATOM 2088 N N . VAL B 1 68 ? -0.32 -19.625 -10.492 1 96.12 68 VAL B N 1
ATOM 2089 C CA . VAL B 1 68 ? 0.354 -19.094 -11.672 1 96.12 68 VAL B CA 1
ATOM 2090 C C . VAL B 1 68 ? 1.662 -18.422 -11.258 1 96.12 68 VAL B C 1
ATOM 2092 O O . VAL B 1 68 ? 2.715 -18.688 -11.844 1 96.12 68 VAL B O 1
ATOM 2095 N N . LEU B 1 69 ? 1.595 -17.578 -10.219 1 96.75 69 LEU B N 1
ATOM 2096 C CA . LEU B 1 69 ? 2.773 -16.875 -9.719 1 96.75 69 LEU B CA 1
ATOM 2097 C C . LEU B 1 69 ? 3.834 -17.875 -9.25 1 96.75 69 LEU B C 1
ATOM 2099 O O . LEU B 1 69 ? 5 -17.781 -9.641 1 96.75 69 LEU B O 1
ATOM 2103 N N . GLY B 1 70 ? 3.379 -18.781 -8.422 1 95.31 70 GLY B N 1
ATOM 2104 C CA . GLY B 1 70 ? 4.297 -19.781 -7.883 1 95.31 70 GLY B CA 1
ATOM 2105 C C . GLY B 1 70 ? 4.996 -20.594 -8.953 1 95.31 70 GLY B C 1
ATOM 2106 O O . GLY B 1 70 ? 6.203 -20.828 -8.867 1 95.31 70 GLY B O 1
ATOM 2107 N N . SER B 1 71 ? 4.238 -20.984 -9.922 1 95.19 71 SER B N 1
ATOM 2108 C CA . SER B 1 71 ? 4.801 -21.797 -11 1 95.19 71 SER B CA 1
ATOM 2109 C C . SER B 1 71 ? 5.848 -21.016 -11.789 1 95.19 71 SER B C 1
ATOM 2111 O O . SER B 1 71 ? 6.922 -21.547 -12.086 1 95.19 71 SER B O 1
ATOM 2113 N N . GLU B 1 72 ? 5.512 -19.797 -12.094 1 94.06 72 GLU B N 1
ATOM 2114 C CA . GLU B 1 72 ? 6.426 -18.969 -12.875 1 94.06 72 GLU B CA 1
ATOM 2115 C C . GLU B 1 72 ? 7.707 -18.672 -12.102 1 94.06 72 GLU B C 1
ATOM 2117 O O . GLU B 1 72 ? 8.812 -18.812 -12.641 1 94.06 72 GLU B O 1
ATOM 2122 N N . ILE B 1 73 ? 7.594 -18.297 -10.852 1 93.81 73 ILE B N 1
ATOM 2123 C CA . ILE B 1 73 ? 8.75 -17.922 -10.039 1 93.81 73 ILE B CA 1
ATOM 2124 C C . ILE B 1 73 ? 9.578 -19.172 -9.734 1 93.81 73 ILE B C 1
ATOM 2126 O O . ILE B 1 73 ? 10.812 -19.109 -9.664 1 93.81 73 ILE B O 1
ATOM 2130 N N . HIS B 1 74 ? 8.859 -20.266 -9.516 1 92.25 74 HIS B N 1
ATOM 2131 C CA . HIS B 1 74 ? 9.555 -21.531 -9.297 1 92.25 74 HIS B CA 1
ATOM 2132 C C . HIS B 1 74 ? 10.43 -21.891 -10.492 1 92.25 74 HIS B C 1
ATOM 2134 O O . HIS B 1 74 ? 11.594 -22.25 -10.336 1 92.25 74 HIS B O 1
ATOM 2140 N N . GLN B 1 75 ? 9.875 -21.828 -11.594 1 90.81 75 GLN B N 1
ATOM 2141 C CA . GLN B 1 75 ? 10.609 -22.141 -12.82 1 90.81 75 GLN B CA 1
ATOM 2142 C C . GLN B 1 75 ? 11.859 -21.266 -12.953 1 90.81 75 GLN B C 1
ATOM 2144 O O . GLN B 1 75 ? 12.938 -21.781 -13.266 1 90.81 75 GLN B O 1
ATOM 2149 N N . GLN B 1 76 ? 11.758 -20 -12.695 1 88.31 76 GLN B N 1
ATOM 2150 C CA . GLN B 1 76 ? 12.875 -19.078 -12.836 1 88.31 76 GLN B CA 1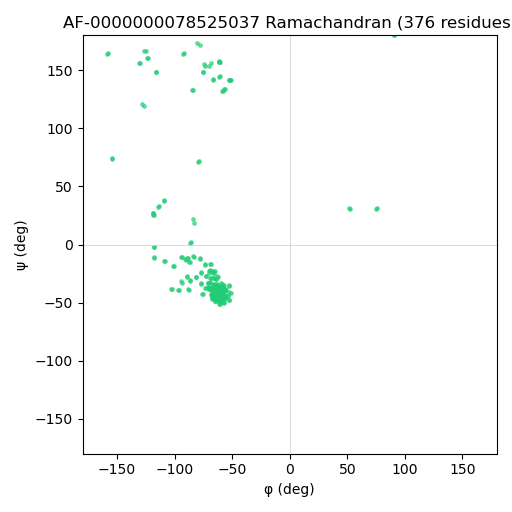
ATOM 2151 C C . GLN B 1 76 ? 13.93 -19.328 -11.766 1 88.31 76 GLN B C 1
ATOM 2153 O O . GLN B 1 76 ? 15.133 -19.219 -12.031 1 88.31 76 GLN B O 1
ATOM 2158 N N . SER B 1 77 ? 13.508 -19.641 -10.586 1 87.5 77 SER B N 1
ATOM 2159 C CA . SER B 1 77 ? 14.438 -19.828 -9.477 1 87.5 77 SER B CA 1
ATOM 2160 C C . SER B 1 77 ? 15.219 -21.141 -9.633 1 87.5 77 SER B C 1
ATOM 2162 O O . SER B 1 77 ? 16.344 -21.25 -9.141 1 87.5 77 SER B O 1
ATOM 2164 N N . GLU B 1 78 ? 14.664 -22.078 -10.289 1 86.94 78 GLU B N 1
ATOM 2165 C CA . GLU B 1 78 ? 15.297 -23.391 -10.445 1 86.94 78 GLU B CA 1
ATOM 2166 C C . GLU B 1 78 ? 16.188 -23.422 -11.672 1 86.94 78 GLU B C 1
ATOM 2168 O O . GLU B 1 78 ? 17.141 -24.219 -11.742 1 86.94 78 GLU B O 1
ATOM 2173 N N . THR B 1 79 ? 15.922 -22.641 -12.641 1 82.62 79 THR B N 1
ATOM 2174 C CA . THR B 1 79 ? 16.688 -22.656 -13.883 1 82.62 79 THR B CA 1
ATOM 2175 C C . THR B 1 79 ? 17.953 -21.812 -13.75 1 82.62 79 THR B C 1
ATOM 2177 O O . THR B 1 79 ? 18.688 -21.609 -14.719 1 82.62 79 THR B O 1
ATOM 2180 N N . LYS B 1 80 ? 18.422 -21.5 -12.617 1 67.38 80 LYS B N 1
ATOM 2181 C CA . LYS B 1 80 ? 19.625 -20.734 -12.281 1 67.38 80 LYS B CA 1
ATOM 2182 C C . LYS B 1 80 ? 19.641 -19.391 -13.008 1 67.38 80 LYS B C 1
ATOM 2184 O O . LYS B 1 80 ? 20.703 -18.906 -13.398 1 67.38 80 LYS B O 1
ATOM 2189 N N . ASP B 1 81 ? 18.547 -18.953 -13.211 1 73 81 ASP B N 1
ATOM 2190 C CA . ASP B 1 81 ? 18.453 -17.609 -13.773 1 73 81 ASP B CA 1
ATOM 2191 C C . ASP B 1 81 ? 18.922 -16.547 -12.773 1 73 81 ASP B C 1
ATOM 2193 O O . ASP B 1 81 ? 19.109 -16.844 -11.594 1 73 81 ASP B O 1
ATOM 2197 N N . ASN B 1 82 ? 19.344 -15.398 -13.32 1 87.38 82 ASN B N 1
ATOM 2198 C CA . ASN B 1 82 ? 19.844 -14.305 -12.492 1 87.38 82 ASN B CA 1
ATOM 2199 C C . ASN B 1 82 ? 18.688 -13.492 -11.891 1 87.38 82 ASN B C 1
ATOM 2201 O O . ASN B 1 82 ? 17.516 -13.789 -12.141 1 87.38 82 ASN B O 1
ATOM 2205 N N . ILE B 1 83 ? 18.984 -12.625 -11.086 1 93.12 83 ILE B N 1
ATOM 2206 C CA . ILE B 1 83 ? 18.047 -11.797 -10.336 1 93.12 83 ILE B CA 1
ATOM 2207 C C . ILE B 1 83 ? 17.141 -11.031 -11.297 1 93.12 83 ILE B C 1
ATOM 2209 O O . ILE B 1 83 ? 15.93 -10.93 -11.086 1 93.12 83 ILE B O 1
ATOM 2213 N N . GLU B 1 84 ? 17.703 -10.625 -12.398 1 94.12 84 GLU B N 1
ATOM 2214 C CA . GLU B 1 84 ? 16.953 -9.828 -13.367 1 94.12 84 GLU B CA 1
ATOM 2215 C C . GLU B 1 84 ? 15.82 -10.641 -13.984 1 94.12 84 GLU B C 1
ATOM 2217 O O . GLU B 1 84 ? 14.703 -10.141 -14.117 1 94.12 84 GLU B O 1
ATOM 2222 N N . GLU B 1 85 ? 16.094 -11.867 -14.336 1 94.31 85 GLU B N 1
ATOM 2223 C CA . GLU B 1 85 ? 15.078 -12.727 -14.938 1 94.31 85 GLU B CA 1
ATOM 2224 C C . GLU B 1 85 ? 13.977 -13.07 -13.938 1 94.31 85 GLU B C 1
ATOM 2226 O O . GLU B 1 85 ? 12.805 -13.18 -14.305 1 94.31 85 GLU B O 1
ATOM 2231 N N . LEU B 1 86 ? 14.344 -13.266 -12.734 1 95.12 86 LEU B N 1
ATOM 2232 C CA . LEU B 1 86 ? 13.367 -13.539 -11.68 1 95.12 86 LEU B CA 1
ATOM 2233 C C . LEU B 1 86 ? 12.438 -12.344 -11.477 1 95.12 86 LEU B C 1
ATOM 2235 O O . LEU B 1 86 ? 11.219 -12.516 -11.383 1 95.12 86 LEU B O 1
ATOM 2239 N N . LEU B 1 87 ? 13.039 -11.133 -11.414 1 97.12 87 LEU B N 1
ATOM 2240 C CA . LEU B 1 87 ? 12.258 -9.914 -11.266 1 97.12 87 LEU B CA 1
ATOM 2241 C C . LEU B 1 87 ? 11.297 -9.734 -12.438 1 97.12 87 LEU B C 1
ATOM 2243 O O . LEU B 1 87 ? 10.133 -9.383 -12.25 1 97.12 87 LEU B O 1
ATOM 2247 N N . LYS B 1 88 ? 11.797 -10.016 -13.609 1 96.62 88 LYS B N 1
ATOM 2248 C CA . LYS B 1 88 ? 10.977 -9.891 -14.812 1 96.62 88 LYS B CA 1
ATOM 2249 C C . LYS B 1 88 ? 9.805 -10.867 -14.781 1 96.62 88 LYS B C 1
ATOM 2251 O O . LYS B 1 88 ? 8.672 -10.5 -15.102 1 96.62 88 LYS B O 1
ATOM 2256 N N . ALA B 1 89 ? 10.062 -12.102 -14.422 1 96 89 ALA B N 1
ATOM 2257 C CA . ALA B 1 89 ? 9.016 -13.109 -14.328 1 96 89 ALA B CA 1
ATOM 2258 C C . ALA B 1 89 ? 7.949 -12.703 -13.32 1 96 89 ALA B C 1
ATOM 2260 O O . ALA B 1 89 ? 6.754 -12.875 -13.57 1 96 89 ALA B O 1
ATOM 2261 N N . HIS B 1 90 ? 8.375 -12.211 -12.195 1 97.62 90 HIS B N 1
ATOM 2262 C CA . HIS B 1 90 ? 7.461 -11.742 -11.156 1 97.62 90 HIS B CA 1
ATOM 2263 C C . HIS B 1 90 ? 6.562 -10.625 -11.688 1 97.62 90 HIS B C 1
ATOM 2265 O O . HIS B 1 90 ? 5.34 -10.695 -11.57 1 97.62 90 HIS B O 1
ATOM 2271 N N . LEU B 1 91 ? 7.164 -9.633 -12.344 1 98.12 91 LEU B N 1
ATOM 2272 C CA . LEU B 1 91 ? 6.422 -8.492 -12.867 1 98.12 91 LEU B CA 1
ATOM 2273 C C . LEU B 1 91 ? 5.48 -8.922 -13.984 1 98.12 91 LEU B C 1
ATOM 2275 O O . LEU B 1 91 ? 4.387 -8.367 -14.133 1 98.12 91 LEU B O 1
ATOM 2279 N N . ASP B 1 92 ? 5.906 -9.898 -14.766 1 97.12 92 ASP B N 1
ATOM 2280 C CA . ASP B 1 92 ? 5.074 -10.383 -15.859 1 97.12 92 ASP B CA 1
ATOM 2281 C C . ASP B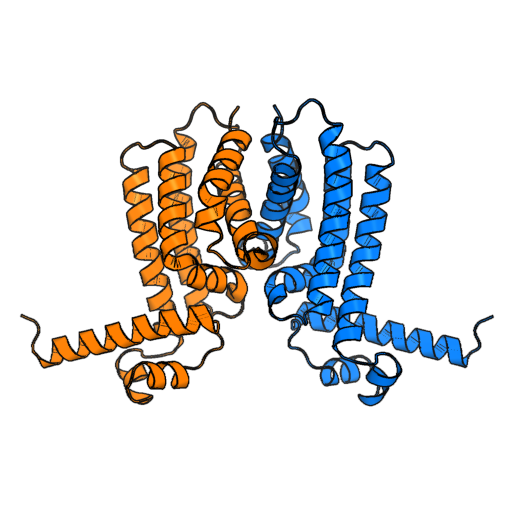 1 92 ? 3.771 -10.984 -15.336 1 97.12 92 ASP B C 1
ATOM 2283 O O . ASP B 1 92 ? 2.697 -10.727 -15.883 1 97.12 92 ASP B O 1
ATOM 2287 N N . VAL B 1 93 ? 3.883 -11.773 -14.344 1 97.31 93 VAL B N 1
ATOM 2288 C CA . VAL B 1 93 ? 2.688 -12.383 -13.766 1 97.31 93 VAL B CA 1
ATOM 2289 C C . VAL B 1 93 ? 1.801 -11.297 -13.156 1 97.31 93 VAL B C 1
ATOM 2291 O O . VAL B 1 93 ? 0.586 -11.281 -13.375 1 97.31 93 VAL B O 1
ATOM 2294 N N . LEU B 1 94 ? 2.379 -10.344 -12.398 1 98.19 94 LEU B N 1
ATOM 2295 C CA . LEU B 1 94 ? 1.604 -9.281 -11.773 1 98.19 94 LEU B CA 1
ATOM 2296 C C . LEU B 1 94 ? 0.894 -8.438 -12.828 1 98.19 94 LEU B C 1
ATOM 2298 O O . LEU B 1 94 ? -0.241 -8 -12.625 1 98.19 94 LEU B O 1
ATOM 2302 N N . ALA B 1 95 ? 1.59 -8.234 -13.938 1 97.75 95 ALA B N 1
ATOM 2303 C CA . ALA B 1 95 ? 1.016 -7.426 -15.008 1 97.75 95 ALA B CA 1
ATOM 2304 C C . ALA B 1 95 ? -0.236 -8.086 -15.586 1 97.75 95 ALA B C 1
ATOM 2306 O O . ALA B 1 95 ? -1.208 -7.402 -15.914 1 97.75 95 ALA B O 1
ATOM 2307 N N . ARG B 1 96 ? -0.215 -9.391 -15.656 1 95.75 96 ARG B N 1
ATOM 2308 C CA . ARG B 1 96 ? -1.351 -10.148 -16.172 1 95.75 96 ARG B CA 1
ATOM 2309 C C . ARG B 1 96 ? -2.566 -10.008 -15.266 1 95.75 96 ARG B C 1
ATOM 2311 O O . ARG B 1 96 ? -3.707 -10.086 -15.727 1 95.75 96 ARG B O 1
ATOM 2318 N N . TYR B 1 97 ? -2.314 -9.797 -14.016 1 95.94 97 TYR B N 1
ATOM 2319 C CA . TYR B 1 97 ? -3.377 -9.719 -13.023 1 95.94 97 TYR B CA 1
ATOM 2320 C C . TYR B 1 97 ? -3.4 -8.352 -12.352 1 95.94 97 TYR B C 1
ATOM 2322 O O . TYR B 1 97 ? -3.803 -8.227 -11.195 1 95.94 97 TYR B O 1
ATOM 2330 N N . GLU B 1 98 ? -2.963 -7.348 -12.992 1 97 98 GLU B N 1
ATOM 2331 C CA . GLU B 1 98 ? -2.613 -6.082 -12.352 1 97 98 GLU B CA 1
ATOM 2332 C C . GLU B 1 98 ? -3.811 -5.488 -11.617 1 97 98 GLU B C 1
ATOM 2334 O O . GLU B 1 98 ? -3.703 -5.117 -10.445 1 97 98 GLU B O 1
ATOM 2339 N N . LYS B 1 99 ? -4.977 -5.43 -12.289 1 95.56 99 LYS B N 1
ATOM 2340 C CA . LYS B 1 99 ? -6.152 -4.832 -11.664 1 95.56 99 LYS B CA 1
ATOM 2341 C C . LYS B 1 99 ? -6.578 -5.621 -10.43 1 95.56 99 LYS B C 1
ATOM 2343 O O . LYS B 1 99 ? -6.875 -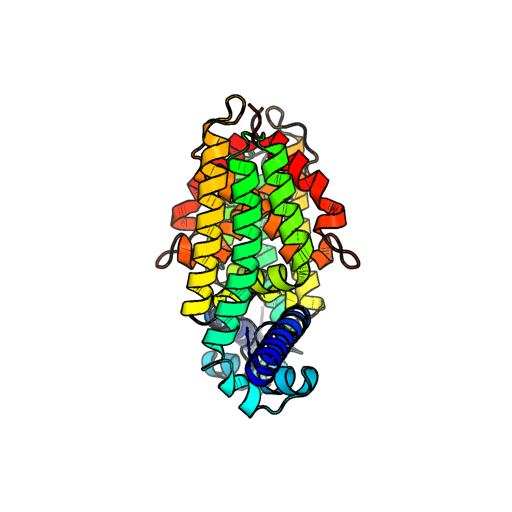5.039 -9.391 1 95.56 99 LYS B O 1
ATOM 2348 N N . PHE B 1 100 ? -6.602 -6.918 -10.57 1 96.38 100 PHE B N 1
ATOM 2349 C CA . PHE B 1 100 ? -6.98 -7.789 -9.461 1 96.38 100 PHE B CA 1
ATOM 2350 C C . PHE B 1 100 ? -5.98 -7.672 -8.32 1 96.38 100 PHE B C 1
ATOM 2352 O O . PHE B 1 100 ? -6.375 -7.566 -7.152 1 96.38 100 PHE B O 1
ATOM 2359 N N . TYR B 1 101 ? -4.715 -7.625 -8.648 1 97.06 101 TYR B N 1
ATOM 2360 C CA . TYR B 1 101 ? -3.656 -7.566 -7.645 1 97.06 101 TYR B CA 1
ATOM 2361 C C . TYR B 1 101 ? -3.695 -6.242 -6.887 1 97.06 101 TYR B C 1
ATOM 2363 O O . TYR B 1 101 ? -3.484 -6.211 -5.672 1 97.06 101 TYR B O 1
ATOM 2371 N N . ILE B 1 102 ? -3.963 -5.184 -7.574 1 95.94 102 ILE B 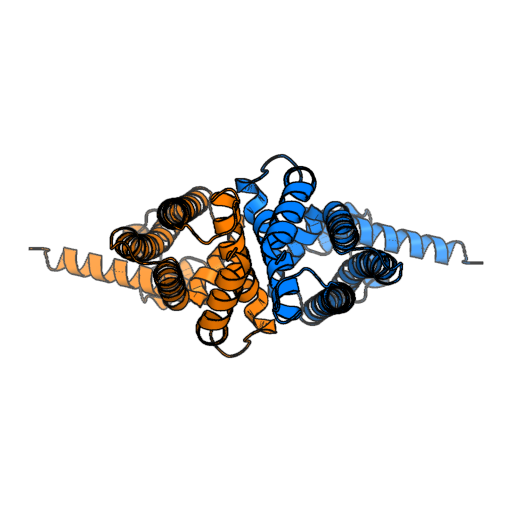N 1
ATOM 2372 C CA . ILE B 1 102 ? -4.082 -3.879 -6.934 1 95.94 102 ILE B CA 1
ATOM 2373 C C . ILE B 1 102 ? -5.176 -3.926 -5.867 1 95.94 102 ILE B C 1
ATOM 2375 O O . ILE B 1 102 ? -4.977 -3.463 -4.742 1 95.94 102 ILE B O 1
ATOM 2379 N N . ARG B 1 103 ? -6.289 -4.547 -6.23 1 94.56 103 ARG B N 1
ATOM 2380 C CA . ARG B 1 103 ? -7.379 -4.684 -5.27 1 94.56 103 ARG B CA 1
ATOM 2381 C C . ARG B 1 103 ? -6.969 -5.562 -4.094 1 94.56 103 ARG B C 1
ATOM 2383 O O . ARG B 1 103 ? -7.305 -5.266 -2.945 1 94.56 103 ARG B O 1
ATOM 2390 N N . LEU B 1 104 ? -6.277 -6.562 -4.406 1 95.44 104 LEU B N 1
ATOM 2391 C CA . LEU B 1 104 ? -5.855 -7.531 -3.4 1 95.44 104 LEU B CA 1
ATOM 2392 C C . LEU B 1 104 ? -4.965 -6.875 -2.354 1 95.44 104 LEU B C 1
ATOM 2394 O O . LEU B 1 104 ? -5.18 -7.043 -1.152 1 95.44 104 LEU B O 1
ATOM 2398 N N . ILE B 1 105 ? -4.02 -6.035 -2.771 1 95.62 105 ILE B N 1
ATOM 2399 C CA . ILE B 1 105 ? -3.096 -5.426 -1.821 1 95.62 105 ILE B CA 1
ATOM 2400 C C . ILE B 1 105 ? -3.76 -4.227 -1.149 1 95.62 105 ILE B C 1
ATOM 2402 O O . ILE B 1 105 ? -3.492 -3.936 0.018 1 95.62 105 ILE B O 1
ATOM 2406 N N . ALA B 1 106 ? -4.664 -3.607 -1.824 1 92.5 106 ALA B N 1
ATOM 2407 C CA . ALA B 1 106 ? -5.332 -2.432 -1.274 1 92.5 106 ALA B CA 1
ATOM 2408 C C . ALA B 1 106 ? -6.379 -2.832 -0.237 1 92.5 106 ALA B C 1
ATOM 2410 O O . ALA B 1 106 ? -6.598 -2.113 0.741 1 92.5 106 ALA B O 1
ATOM 2411 N N . GLU B 1 107 ? -7.008 -3.969 -0.445 1 91.31 107 GLU B N 1
ATOM 2412 C CA . GLU B 1 107 ? -8.172 -4.324 0.358 1 91.31 107 GLU B CA 1
ATOM 2413 C C . GLU B 1 107 ? -7.93 -5.605 1.149 1 91.31 107 GLU B C 1
ATOM 2415 O O . GLU B 1 107 ? -8.875 -6.312 1.499 1 91.31 107 GLU B O 1
ATOM 2420 N N . ARG B 1 108 ? -6.707 -5.844 1.394 1 91.12 108 ARG B N 1
ATOM 2421 C CA . ARG B 1 108 ? -6.34 -7.066 2.102 1 91.12 108 ARG B CA 1
ATOM 2422 C C . ARG B 1 108 ? -7.066 -7.16 3.441 1 91.12 108 ARG B C 1
ATOM 2424 O O . ARG B 1 108 ? -7.52 -8.234 3.83 1 91.12 108 ARG B O 1
ATOM 2431 N N . SER B 1 109 ? -7.211 -6.051 4.152 1 83.94 109 SER B N 1
ATOM 2432 C CA . SER B 1 109 ? -7.801 -6.016 5.488 1 83.94 109 SER B CA 1
ATOM 2433 C C . SER B 1 109 ? -9.289 -6.328 5.445 1 83.94 109 SER B C 1
ATOM 2435 O O . SER B 1 109 ? -9.891 -6.672 6.465 1 83.94 109 SER B O 1
ATOM 2437 N N . LEU B 1 110 ? -9.898 -6.242 4.297 1 84.44 110 LEU B N 1
ATOM 2438 C CA . LEU B 1 110 ? -11.328 -6.469 4.145 1 84.44 110 LEU B CA 1
ATOM 2439 C C . LEU B 1 110 ? -11.617 -7.938 3.848 1 84.44 110 LEU B C 1
ATOM 2441 O O . LEU B 1 110 ? -12.773 -8.375 3.916 1 84.44 110 LEU B O 1
ATOM 2445 N N . LEU B 1 111 ? -10.609 -8.656 3.529 1 92.44 111 LEU B N 1
ATOM 2446 C CA . LEU B 1 111 ? -10.773 -10.062 3.18 1 92.44 111 LEU B CA 1
ATOM 2447 C C . LEU B 1 111 ? -11.023 -10.906 4.426 1 92.44 111 LEU B C 1
ATOM 2449 O O . LEU B 1 111 ? -10.508 -10.602 5.504 1 92.44 111 LEU B O 1
ATOM 2453 N N . PRO B 1 112 ? -11.805 -11.977 4.227 1 93.44 112 PRO B N 1
ATOM 2454 C CA . PRO B 1 112 ? -11.914 -12.938 5.332 1 93.44 112 PRO B CA 1
ATOM 2455 C C . PRO B 1 112 ? -10.57 -13.562 5.699 1 93.44 112 PRO B C 1
ATOM 2457 O O . PRO B 1 112 ? -9.641 -13.578 4.883 1 93.44 112 PRO B O 1
ATOM 2460 N N . GLU B 1 113 ? -10.5 -14.039 6.91 1 93.38 113 GLU B N 1
ATOM 2461 C CA . GLU B 1 113 ? -9.242 -14.539 7.461 1 93.38 113 GLU B CA 1
ATOM 2462 C C . GLU B 1 113 ? -8.625 -15.594 6.551 1 93.38 113 GLU B C 1
ATOM 2464 O O . GLU B 1 113 ? -7.43 -15.547 6.266 1 93.38 113 GLU B O 1
ATOM 2469 N N . ASP B 1 114 ? -9.438 -16.516 6.051 1 95.31 114 ASP B N 1
ATOM 2470 C CA . ASP B 1 114 ? -8.914 -17.594 5.223 1 95.31 114 ASP B CA 1
ATOM 2471 C C . ASP B 1 114 ? -8.328 -17.062 3.918 1 95.31 114 ASP B C 1
ATOM 2473 O O . ASP B 1 114 ? -7.316 -17.562 3.436 1 95.31 114 ASP B O 1
ATOM 2477 N N . ALA B 1 115 ? -8.984 -16.094 3.363 1 95.5 115 ALA B N 1
ATOM 2478 C CA . ALA B 1 115 ? -8.492 -15.469 2.133 1 95.5 115 ALA B CA 1
ATOM 2479 C C . ALA B 1 115 ? -7.188 -14.711 2.381 1 95.5 115 ALA B C 1
ATOM 2481 O O . ALA B 1 115 ? -6.266 -14.766 1.564 1 95.5 115 ALA B O 1
ATOM 2482 N N . ARG B 1 116 ? -7.102 -14.062 3.531 1 94.5 116 ARG B N 1
ATOM 2483 C CA . ARG B 1 116 ? -5.879 -13.359 3.904 1 94.5 116 ARG B CA 1
ATOM 2484 C C . ARG B 1 116 ? -4.715 -14.328 4.07 1 94.5 116 ARG B C 1
ATOM 2486 O O . ARG B 1 116 ? -3.6 -14.047 3.629 1 94.5 116 ARG B O 1
ATOM 2493 N N . LEU B 1 117 ? -4.992 -15.391 4.684 1 94.88 117 LEU B N 1
ATOM 2494 C CA . LEU B 1 117 ? -3.969 -16.406 4.898 1 94.88 117 LEU B CA 1
ATOM 2495 C C . LEU B 1 117 ? -3.512 -17.016 3.57 1 94.88 117 LEU B C 1
ATOM 2497 O O . LEU B 1 117 ? -2.32 -17.266 3.379 1 94.88 117 LEU B O 1
ATOM 2501 N N . THR B 1 118 ? -4.5 -17.203 2.697 1 96.75 118 THR B N 1
ATOM 2502 C CA . THR B 1 118 ? -4.16 -17.703 1.371 1 96.75 118 THR B CA 1
ATOM 2503 C C . THR B 1 118 ? -3.203 -16.766 0.657 1 96.75 118 THR B C 1
ATOM 2505 O O . THR B 1 118 ? -2.199 -17.188 0.087 1 96.75 118 THR B O 1
ATOM 2508 N N . PHE B 1 119 ? -3.477 -15.523 0.742 1 96.56 119 PHE B N 1
ATOM 2509 C CA . PHE B 1 119 ? -2.631 -14.516 0.109 1 96.56 119 PHE B CA 1
ATOM 2510 C C . PHE B 1 119 ? -1.253 -14.484 0.761 1 96.56 119 PHE B C 1
ATOM 2512 O O . PHE B 1 119 ? -0.236 -14.398 0.07 1 96.56 119 PHE B O 1
ATOM 2519 N N . SER B 1 120 ? -1.204 -14.57 2.068 1 95 120 SER B N 1
ATOM 2520 C CA . SER B 1 120 ? 0.056 -14.594 2.805 1 95 120 SER B CA 1
ATOM 2521 C C . SER B 1 120 ? 0.915 -15.789 2.4 1 95 120 SER B C 1
ATOM 2523 O O . SER B 1 120 ? 2.137 -15.672 2.293 1 95 120 SER B O 1
ATOM 2525 N N . ASN B 1 121 ? 0.274 -16.844 2.189 1 95.56 121 ASN B N 1
ATOM 2526 C CA . ASN B 1 121 ? 0.989 -18.031 1.763 1 95.56 121 ASN B CA 1
ATOM 2527 C C . ASN B 1 121 ? 1.628 -17.844 0.39 1 95.56 121 ASN B C 1
ATOM 2529 O O . ASN B 1 121 ? 2.742 -18.312 0.15 1 95.56 121 ASN B O 1
ATOM 2533 N N . ILE B 1 122 ? 0.93 -17.219 -0.437 1 96.06 122 ILE B N 1
ATOM 2534 C CA . ILE B 1 122 ? 1.446 -16.953 -1.775 1 96.06 122 ILE B CA 1
ATOM 2535 C C . ILE B 1 122 ? 2.68 -16.047 -1.683 1 96.06 122 ILE B C 1
ATOM 2537 O O . ILE B 1 122 ? 3.686 -16.297 -2.35 1 96.06 122 ILE B O 1
ATOM 2541 N N . GLN B 1 123 ? 2.602 -15.023 -0.857 1 94.31 123 GLN B N 1
ATOM 2542 C CA . GLN B 1 123 ? 3.74 -14.133 -0.65 1 94.31 123 GLN B CA 1
ATOM 2543 C C . GLN B 1 123 ? 4.93 -14.891 -0.063 1 94.31 123 GLN B C 1
ATOM 2545 O O . GLN B 1 123 ? 6.078 -14.609 -0.407 1 94.31 123 GLN B O 1
ATOM 2550 N N . SER B 1 124 ? 4.648 -15.836 0.79 1 94.94 124 SER B N 1
ATOM 2551 C CA . SER B 1 124 ? 5.695 -16.656 1.39 1 94.94 124 SER B CA 1
ATOM 2552 C C . SER B 1 124 ? 6.387 -17.531 0.343 1 94.94 124 SER B C 1
ATOM 2554 O O . SER B 1 124 ? 7.605 -17.703 0.384 1 94.94 124 SER B O 1
ATOM 2556 N N . ILE B 1 125 ? 5.59 -18.031 -0.524 1 94.06 125 ILE B N 1
ATOM 2557 C CA . ILE B 1 125 ? 6.145 -18.828 -1.607 1 94.06 125 ILE B CA 1
ATOM 2558 C C . ILE B 1 125 ? 7.07 -17.969 -2.469 1 94.06 125 ILE B C 1
ATOM 2560 O O . ILE B 1 125 ? 8.18 -18.391 -2.805 1 94.06 125 ILE B O 1
ATOM 2564 N N . ALA B 1 126 ? 6.582 -16.828 -2.82 1 95.12 126 ALA B N 1
ATOM 2565 C CA . ALA B 1 126 ? 7.418 -15.906 -3.59 1 95.12 126 ALA B CA 1
ATOM 2566 C C . ALA B 1 126 ? 8.703 -15.578 -2.838 1 95.12 126 ALA B C 1
ATOM 2568 O O . ALA B 1 126 ? 9.797 -15.641 -3.404 1 95.12 126 ALA B O 1
ATOM 2569 N N . ALA B 1 127 ? 8.586 -15.297 -1.547 1 95.75 127 ALA B N 1
ATOM 2570 C CA . ALA B 1 127 ? 9.727 -14.945 -0.714 1 95.75 127 ALA B CA 1
ATOM 2571 C C . ALA B 1 127 ? 10.766 -16.062 -0.713 1 95.75 127 ALA B C 1
ATOM 2573 O O . ALA B 1 127 ? 11.969 -15.812 -0.817 1 95.75 127 ALA B O 1
ATOM 2574 N N . TYR B 1 128 ? 10.273 -17.219 -0.615 1 94.56 128 TYR B N 1
ATOM 2575 C CA . TYR B 1 128 ? 11.141 -18.375 -0.585 1 94.56 128 TYR B CA 1
ATOM 2576 C C . TYR B 1 128 ? 12.008 -18.453 -1.841 1 94.56 128 TYR B C 1
ATOM 2578 O O . TYR B 1 128 ? 13.227 -18.609 -1.758 1 94.56 128 TYR B O 1
ATOM 2586 N N . HIS B 1 129 ? 11.43 -18.297 -2.947 1 93.81 129 HIS B N 1
ATOM 2587 C CA . HIS B 1 129 ? 12.148 -18.422 -4.211 1 93.81 129 HIS B CA 1
ATOM 2588 C C . HIS B 1 129 ? 13.07 -17.234 -4.438 1 93.81 129 HIS B C 1
ATOM 2590 O O . HIS B 1 129 ? 14.18 -17.391 -4.945 1 93.81 129 HIS B O 1
ATOM 2596 N N . PHE B 1 130 ? 12.625 -16.031 -4.043 1 94.62 130 PHE B N 1
ATOM 2597 C CA . PHE B 1 130 ? 13.484 -14.859 -4.133 1 94.62 130 PHE B CA 1
ATOM 2598 C C . PHE B 1 130 ? 14.719 -15.023 -3.248 1 94.62 130 PHE B C 1
ATOM 2600 O O . PHE B 1 130 ? 15.836 -14.695 -3.66 1 94.62 130 PHE B O 1
ATOM 2607 N N . ASN B 1 131 ? 14.492 -15.555 -2.072 1 93 131 ASN B N 1
ATOM 2608 C CA . ASN B 1 131 ? 15.594 -15.758 -1.146 1 93 131 ASN B CA 1
ATOM 2609 C C . ASN B 1 131 ? 16.641 -16.719 -1.717 1 93 131 ASN B C 1
ATOM 2611 O O . ASN B 1 131 ? 17.844 -16.484 -1.574 1 93 131 ASN B O 1
ATOM 2615 N N . LYS B 1 132 ? 16.188 -17.734 -2.371 1 92.12 132 LYS B N 1
ATOM 2616 C CA . LYS B 1 132 ? 17.094 -18.688 -2.998 1 92.12 132 LYS B CA 1
ATOM 2617 C C . LYS B 1 132 ? 17.984 -18.016 -4.031 1 92.12 132 LYS B C 1
ATOM 2619 O O . LYS B 1 132 ? 19.188 -18.281 -4.094 1 92.12 132 LYS B O 1
ATOM 2624 N N . VAL B 1 133 ? 17.406 -17.141 -4.758 1 92.81 133 VAL B N 1
ATOM 2625 C CA . VAL B 1 133 ? 18.141 -16.484 -5.836 1 92.81 133 VAL B CA 1
ATOM 2626 C C . VAL B 1 133 ? 19.078 -15.43 -5.25 1 92.81 133 VAL B C 1
ATOM 2628 O O . VAL B 1 133 ? 20.234 -15.312 -5.664 1 92.81 133 VAL B O 1
ATOM 2631 N N . PHE B 1 134 ? 18.594 -14.664 -4.266 1 92.75 134 PHE B N 1
ATOM 2632 C CA . PHE B 1 134 ? 19.391 -13.609 -3.646 1 92.75 134 PHE B CA 1
ATOM 2633 C C . PHE B 1 134 ? 20.609 -14.188 -2.955 1 92.75 134 PHE B C 1
ATOM 2635 O O . PHE B 1 134 ? 21.688 -13.586 -2.975 1 92.75 134 PHE B O 1
ATOM 2642 N N . GLU B 1 135 ? 20.469 -15.32 -2.416 1 90.5 135 GLU B N 1
ATOM 2643 C CA . GLU B 1 135 ? 21.562 -15.961 -1.678 1 90.5 135 GLU B CA 1
ATOM 2644 C C . GLU B 1 135 ? 22.672 -16.406 -2.613 1 90.5 135 GLU B C 1
ATOM 2646 O O . GLU B 1 135 ? 23.844 -16.484 -2.205 1 90.5 135 GLU B O 1
ATOM 2651 N N . ARG B 1 136 ? 22.344 -16.594 -3.818 1 89 136 ARG B N 1
ATOM 2652 C CA . ARG B 1 136 ? 23.328 -17.078 -4.789 1 89 136 ARG B CA 1
ATOM 2653 C C . ARG B 1 136 ? 24.062 -15.914 -5.445 1 89 136 ARG B C 1
ATOM 2655 O O . ARG B 1 136 ? 25.078 -16.109 -6.121 1 89 136 ARG B O 1
ATOM 2662 N N . GLU B 1 137 ? 23.531 -14.75 -5.203 1 88 137 GLU B N 1
ATOM 2663 C CA . GLU B 1 137 ? 24.094 -13.586 -5.879 1 88 137 GLU B CA 1
ATOM 2664 C C . GLU B 1 137 ? 25.297 -13.039 -5.113 1 88 137 GLU B C 1
ATOM 2666 O O . GLU B 1 137 ? 25.25 -12.914 -3.887 1 88 137 GLU B O 1
ATOM 2671 N N . ASN B 1 138 ? 26.359 -12.766 -5.781 1 85.56 138 ASN B N 1
ATOM 2672 C CA . ASN B 1 138 ? 27.594 -12.352 -5.117 1 85.56 138 ASN B CA 1
ATOM 2673 C C . ASN B 1 138 ? 27.797 -10.844 -5.195 1 85.56 138 ASN B C 1
ATOM 2675 O O . ASN B 1 138 ? 28.594 -10.281 -4.445 1 85.56 138 ASN B O 1
ATOM 2679 N N . ASN B 1 139 ? 27.188 -10.148 -6.031 1 89.38 139 ASN B N 1
ATOM 2680 C CA . ASN B 1 139 ? 27.438 -8.727 -6.234 1 89.38 139 ASN B CA 1
ATOM 2681 C C . ASN B 1 139 ? 26.266 -7.883 -5.727 1 89.38 139 ASN B C 1
ATOM 2683 O O . ASN B 1 139 ? 25.875 -6.906 -6.367 1 89.38 139 ASN B O 1
ATOM 2687 N N . ILE B 1 140 ? 25.703 -8.336 -4.582 1 91.69 140 ILE B N 1
ATOM 2688 C CA . ILE B 1 140 ? 24.594 -7.543 -4.043 1 91.69 140 ILE B CA 1
ATOM 2689 C C . ILE B 1 140 ? 24.922 -7.137 -2.605 1 91.69 140 ILE B C 1
ATOM 2691 O O . ILE B 1 140 ? 25.812 -7.703 -1.975 1 91.69 140 ILE B O 1
ATOM 2695 N N . LYS B 1 141 ? 24.219 -6.102 -2.119 1 93.69 141 LYS B N 1
ATOM 2696 C CA . LYS B 1 141 ? 24.391 -5.594 -0.761 1 93.69 141 LYS B CA 1
ATOM 2697 C C . LYS B 1 141 ? 24.266 -6.719 0.265 1 93.69 141 LYS B C 1
ATOM 2699 O O . LYS B 1 141 ? 23.469 -7.637 0.097 1 93.69 141 LYS B O 1
ATOM 2704 N N . ASN B 1 142 ? 25.156 -6.574 1.278 1 90.88 142 ASN B N 1
ATOM 2705 C CA . ASN B 1 142 ? 25.094 -7.539 2.367 1 90.88 142 ASN B CA 1
ATOM 2706 C C . ASN B 1 142 ? 23.953 -7.227 3.336 1 90.88 142 ASN B C 1
ATOM 2708 O O . ASN B 1 142 ? 24.188 -6.75 4.449 1 90.88 142 ASN B O 1
ATOM 2712 N N . LEU B 1 143 ? 22.797 -7.418 2.969 1 95.31 143 LEU B N 1
ATOM 2713 C CA . LEU B 1 143 ? 21.578 -7.258 3.748 1 95.31 143 LEU B CA 1
ATOM 2714 C C . LEU B 1 143 ? 20.859 -8.594 3.912 1 95.31 143 LEU B C 1
ATOM 2716 O O . LEU B 1 143 ? 20.984 -9.477 3.068 1 95.31 143 LEU B O 1
ATOM 2720 N N . PRO B 1 144 ? 20.188 -8.711 5.051 1 95.06 144 PRO B N 1
ATOM 2721 C CA . PRO B 1 144 ? 19.328 -9.898 5.141 1 95.06 144 PRO B CA 1
ATOM 2722 C C . PRO B 1 144 ? 18.391 -10.039 3.941 1 95.06 144 PRO B C 1
ATOM 2724 O O . PRO B 1 144 ? 17.844 -9.047 3.459 1 95.06 144 PRO B O 1
ATOM 2727 N N . VAL B 1 145 ? 18.188 -11.242 3.504 1 94.25 145 VAL B N 1
ATOM 2728 C CA . VAL B 1 145 ? 17.469 -11.508 2.256 1 94.25 145 VAL B CA 1
ATOM 2729 C C . VAL B 1 145 ? 16.047 -11 2.357 1 94.25 145 VAL B C 1
ATOM 2731 O O . VAL B 1 145 ? 15.477 -10.523 1.373 1 94.25 145 VAL B O 1
ATOM 2734 N N . HIS B 1 146 ? 15.414 -11.109 3.537 1 94.94 146 HIS B N 1
ATOM 2735 C CA . HIS B 1 146 ? 14.039 -10.648 3.686 1 94.94 146 HIS B CA 1
ATOM 2736 C C . HIS B 1 146 ? 13.938 -9.141 3.49 1 94.94 146 HIS B C 1
ATOM 2738 O O . HIS B 1 146 ? 12.906 -8.633 3.043 1 94.94 146 HIS B O 1
ATOM 2744 N N . ARG B 1 147 ? 15 -8.375 3.818 1 96.38 147 ARG B N 1
ATOM 2745 C CA . ARG B 1 147 ? 15 -6.93 3.605 1 96.38 147 ARG B CA 1
ATOM 2746 C C . ARG B 1 147 ? 15.055 -6.598 2.117 1 96.38 147 ARG B C 1
ATOM 2748 O O . ARG B 1 147 ? 14.445 -5.625 1.671 1 96.38 147 ARG B O 1
ATOM 2755 N N . LEU B 1 148 ? 15.836 -7.406 1.379 1 97.12 148 LEU B N 1
ATOM 2756 C CA . LEU B 1 148 ? 15.891 -7.223 -0.067 1 97.12 148 LEU B CA 1
ATOM 2757 C C . LEU B 1 148 ? 14.531 -7.504 -0.7 1 97.12 148 LEU B C 1
ATOM 2759 O O . LEU B 1 148 ? 14.062 -6.727 -1.533 1 97.12 148 LEU B O 1
ATOM 2763 N N . PHE B 1 149 ? 13.93 -8.586 -0.245 1 97.25 149 PHE B N 1
ATOM 2764 C CA . PHE B 1 149 ? 12.617 -8.953 -0.759 1 97.25 149 PHE B CA 1
ATOM 2765 C C . PHE B 1 149 ? 11.586 -7.879 -0.434 1 97.25 149 PHE B C 1
ATOM 2767 O O . PHE B 1 149 ? 10.82 -7.465 -1.305 1 97.25 149 PHE B O 1
ATOM 2774 N N . ASN B 1 150 ? 11.555 -7.398 0.794 1 97.5 150 ASN B N 1
ATOM 2775 C CA . ASN B 1 150 ? 10.602 -6.383 1.222 1 97.5 150 ASN B CA 1
ATOM 2776 C C . ASN B 1 150 ? 10.805 -5.07 0.471 1 97.5 150 ASN B C 1
ATOM 2778 O O . ASN B 1 150 ? 9.844 -4.348 0.196 1 97.5 150 ASN B O 1
ATOM 2782 N N . THR B 1 151 ? 12.055 -4.746 0.178 1 98 151 THR B N 1
ATOM 2783 C CA . THR B 1 151 ? 12.344 -3.557 -0.616 1 98 151 THR B CA 1
ATOM 2784 C C . THR B 1 151 ? 11.734 -3.676 -2.01 1 98 151 THR B C 1
ATOM 2786 O O . THR B 1 151 ? 11.078 -2.746 -2.488 1 98 151 THR B O 1
ATOM 2789 N N . TRP B 1 152 ? 11.883 -4.863 -2.633 1 98.44 152 TRP B N 1
ATOM 2790 C CA . TRP B 1 152 ? 11.32 -5.109 -3.957 1 98.44 152 TRP B CA 1
ATOM 2791 C C . TRP B 1 152 ? 9.797 -5.02 -3.928 1 98.44 152 TRP B C 1
ATOM 2793 O O . TRP B 1 152 ? 9.195 -4.309 -4.734 1 98.44 152 TRP B O 1
ATOM 2803 N N . MET B 1 153 ? 9.242 -5.688 -2.969 1 98.12 153 MET B N 1
ATOM 2804 C CA . MET B 1 153 ? 7.789 -5.691 -2.844 1 98.12 153 MET B CA 1
ATOM 2805 C C . MET B 1 153 ? 7.262 -4.289 -2.566 1 98.12 153 MET B C 1
ATOM 2807 O O . MET B 1 153 ? 6.262 -3.867 -3.156 1 98.12 153 MET B O 1
ATOM 2811 N N . GLY B 1 154 ? 7.945 -3.584 -1.657 1 98.19 154 GLY B N 1
ATOM 2812 C CA . GLY B 1 154 ? 7.555 -2.217 -1.354 1 98.19 154 GLY B CA 1
ATOM 2813 C C . GLY B 1 154 ? 7.555 -1.312 -2.57 1 98.19 154 GLY B C 1
ATOM 2814 O O . GLY B 1 154 ? 6.613 -0.544 -2.779 1 98.19 154 GLY B O 1
ATOM 2815 N N . LEU B 1 155 ? 8.602 -1.401 -3.355 1 98.25 155 LEU B N 1
ATOM 2816 C CA . LEU B 1 155 ? 8.727 -0.584 -4.559 1 98.25 155 LEU B CA 1
ATOM 2817 C C . LEU B 1 155 ? 7.594 -0.882 -5.535 1 98.25 155 LEU B C 1
ATOM 2819 O O . LEU B 1 155 ? 6.906 0.034 -5.992 1 98.25 155 LEU B O 1
ATOM 2823 N N . VAL B 1 156 ? 7.332 -2.145 -5.773 1 98.5 156 VAL B N 1
ATOM 2824 C CA . VAL B 1 156 ? 6.297 -2.568 -6.711 1 98.5 156 VAL B CA 1
ATOM 2825 C C . VAL B 1 156 ? 4.926 -2.139 -6.191 1 98.5 156 VAL B C 1
ATOM 2827 O O . VAL B 1 156 ? 4.137 -1.541 -6.926 1 98.5 156 VAL B O 1
ATOM 2830 N N . HIS B 1 157 ? 4.66 -2.41 -4.949 1 98.25 157 HIS B N 1
ATOM 2831 C CA . HIS B 1 157 ? 3.365 -2.092 -4.359 1 98.25 157 HIS B CA 1
ATOM 2832 C C . HIS B 1 157 ? 3.121 -0.586 -4.348 1 98.25 157 HIS B C 1
ATOM 2834 O O . HIS B 1 157 ? 1.99 -0.135 -4.539 1 98.25 157 HIS B O 1
ATOM 2840 N N . TYR B 1 158 ? 4.148 0.153 -4.094 1 97.38 158 TYR B N 1
ATOM 2841 C CA . TYR B 1 158 ? 3.998 1.603 -4.031 1 97.38 158 TYR B CA 1
ATOM 2842 C C . TYR B 1 158 ? 3.486 2.152 -5.355 1 97.38 158 TYR B C 1
ATOM 2844 O O . TYR B 1 158 ? 2.539 2.943 -5.383 1 97.38 158 TYR B O 1
ATOM 2852 N N . TYR B 1 159 ? 4.078 1.763 -6.453 1 97.19 159 TYR B N 1
ATOM 2853 C CA . TYR B 1 159 ? 3.658 2.24 -7.766 1 97.19 159 TYR B CA 1
ATOM 2854 C C . TYR B 1 159 ? 2.258 1.747 -8.102 1 97.19 159 TYR B C 1
ATOM 2856 O O . TYR B 1 159 ? 1.445 2.494 -8.656 1 97.19 159 TYR B O 1
ATOM 2864 N N . LEU B 1 160 ? 2 0.551 -7.719 1 97.06 160 LEU B N 1
ATOM 2865 C CA . LEU B 1 160 ? 0.693 -0.021 -8.023 1 97.06 160 LEU B CA 1
ATOM 2866 C C . LEU B 1 160 ? -0.408 0.691 -7.246 1 97.06 160 LEU B C 1
ATOM 2868 O O . LEU B 1 160 ? -1.445 1.044 -7.816 1 97.06 160 LEU B O 1
ATOM 2872 N N . LEU B 1 161 ? -0.192 0.937 -5.977 1 95.38 161 LEU B N 1
ATOM 2873 C CA . LEU B 1 161 ? -1.208 1.526 -5.109 1 95.38 161 LEU B CA 1
ATOM 2874 C C . LEU B 1 161 ? -1.384 3.01 -5.414 1 95.38 161 LEU B C 1
ATOM 2876 O O . LEU B 1 161 ? -2.383 3.615 -5.016 1 95.38 161 LEU B O 1
ATOM 2880 N N . ASN B 1 162 ? -0.421 3.619 -6.102 1 94.19 162 ASN B N 1
ATOM 2881 C CA . ASN B 1 162 ? -0.5 5.02 -6.5 1 94.19 162 ASN B CA 1
ATOM 2882 C C . ASN B 1 162 ? -0.595 5.168 -8.016 1 94.19 162 ASN B C 1
ATOM 2884 O O . ASN B 1 162 ? -0.06 6.121 -8.586 1 94.19 162 ASN B O 1
ATOM 2888 N N . LYS B 1 163 ? -1.205 4.262 -8.633 1 92.56 163 LYS B N 1
ATOM 2889 C CA . LYS B 1 163 ? -1.337 4.223 -10.094 1 92.56 163 LYS B CA 1
ATOM 2890 C C . LYS B 1 163 ? -1.895 5.535 -10.633 1 92.56 163 LYS B C 1
ATOM 2892 O O . LYS B 1 163 ? -1.515 5.977 -11.719 1 92.56 163 LYS B O 1
ATOM 2897 N N . ASP B 1 164 ? -2.777 6.219 -9.969 1 88.75 164 ASP B N 1
ATOM 2898 C CA . ASP B 1 164 ? -3.383 7.469 -10.422 1 88.75 164 ASP B CA 1
ATOM 2899 C C . ASP B 1 164 ? -2.332 8.562 -10.57 1 88.75 164 ASP B C 1
ATOM 2901 O O . ASP B 1 164 ? -2.508 9.492 -11.367 1 88.75 164 ASP B O 1
ATOM 2905 N N . LEU B 1 165 ? -1.254 8.422 -9.766 1 88.5 165 LEU B N 1
ATOM 2906 C CA . LEU B 1 165 ? -0.179 9.406 -9.82 1 88.5 165 LEU B CA 1
ATOM 2907 C C . LEU B 1 165 ? 0.825 9.047 -10.914 1 88.5 165 LEU B C 1
ATOM 2909 O O . LEU B 1 165 ? 1.397 9.93 -11.555 1 88.5 165 LEU B O 1
ATOM 2913 N N . PHE B 1 166 ? 0.965 7.766 -11.164 1 89.5 166 PHE B N 1
ATOM 2914 C CA . PHE B 1 166 ? 2.061 7.324 -12.016 1 89.5 166 PHE B CA 1
ATOM 2915 C C . PHE B 1 166 ? 1.551 6.973 -13.414 1 89.5 166 PHE B C 1
ATOM 2917 O O . PHE B 1 166 ? 2.238 7.207 -14.406 1 89.5 166 PHE B O 1
ATOM 2924 N N . SER B 1 167 ? 0.413 6.383 -13.469 1 89.75 167 SER B N 1
ATOM 2925 C CA . SER B 1 167 ? -0.108 5.883 -14.734 1 89.75 167 SER B CA 1
ATOM 2926 C C . SER B 1 167 ? -1.632 5.816 -14.719 1 89.75 167 SER B C 1
ATOM 2928 O O . SER B 1 167 ? -2.213 4.73 -14.758 1 89.75 167 SER B O 1
ATOM 2930 N N . PRO B 1 168 ? -2.268 6.945 -14.812 1 85.62 168 PRO B N 1
ATOM 2931 C CA . PRO B 1 168 ? -3.723 6.988 -14.648 1 85.62 168 PRO B CA 1
ATOM 2932 C C . PRO B 1 168 ? -4.461 6.262 -15.773 1 85.62 168 PRO B C 1
ATOM 2934 O O . PRO B 1 168 ? -5.531 5.688 -15.539 1 85.62 168 PRO B O 1
ATOM 2937 N N . ASP B 1 169 ? -3.873 6.152 -16.875 1 88.69 169 ASP B N 1
ATOM 2938 C CA . ASP B 1 169 ? -4.656 5.695 -18.016 1 88.69 169 ASP B CA 1
ATOM 2939 C C . ASP B 1 169 ? -4.117 4.375 -18.562 1 88.69 169 ASP B C 1
ATOM 2941 O O . ASP B 1 169 ? -4.715 3.777 -19.453 1 88.69 169 ASP B O 1
ATOM 2945 N N . THR B 1 170 ? -2.957 3.949 -18.125 1 92.69 170 THR B N 1
ATOM 2946 C CA . THR B 1 170 ? -2.33 2.725 -18.609 1 92.69 170 THR B CA 1
ATOM 2947 C C . THR B 1 170 ? -1.864 1.857 -17.438 1 92.69 170 THR B C 1
ATOM 2949 O O . THR B 1 170 ? -1.718 2.346 -16.328 1 92.69 170 THR B O 1
ATOM 2952 N N . PRO B 1 171 ? -1.756 0.562 -17.719 1 95.62 171 PRO B N 1
ATOM 2953 C CA . PRO B 1 171 ? -1.222 -0.281 -16.641 1 95.62 171 PRO B CA 1
ATOM 2954 C C . PRO B 1 171 ? 0.152 0.18 -16.156 1 95.62 171 PRO B C 1
ATOM 2956 O O . PRO B 1 171 ? 1.006 0.545 -16.969 1 95.62 171 PRO B O 1
ATOM 2959 N N . VAL B 1 172 ? 0.341 0.252 -14.883 1 97.25 172 VAL B N 1
ATOM 2960 C CA . VAL B 1 172 ? 1.545 0.766 -14.242 1 97.25 172 VAL B CA 1
ATOM 2961 C C . VAL B 1 172 ? 2.752 -0.068 -14.664 1 97.25 172 VAL B C 1
ATOM 2963 O O . VAL B 1 172 ? 3.809 0.478 -14.984 1 97.25 172 VAL B O 1
ATOM 2966 N N . LEU B 1 173 ? 2.564 -1.42 -14.703 1 97.88 173 LEU B N 1
ATOM 2967 C CA . LEU B 1 173 ? 3.717 -2.295 -14.891 1 97.88 173 LEU B CA 1
ATOM 2968 C C . LEU B 1 173 ? 4.156 -2.312 -16.344 1 97.88 173 LEU B C 1
ATOM 2970 O O . LEU B 1 173 ? 5.309 -2.633 -16.656 1 97.88 173 LEU B O 1
ATOM 2974 N N . GLU B 1 174 ? 3.258 -2.004 -17.234 1 96.31 174 GLU B N 1
ATOM 2975 C CA . GLU B 1 174 ? 3.643 -1.807 -18.641 1 96.31 174 GLU B CA 1
ATOM 2976 C C . GLU B 1 174 ? 4.539 -0.582 -18.797 1 96.31 174 GLU B C 1
ATOM 2978 O O . GLU B 1 174 ? 5.52 -0.614 -19.547 1 96.31 174 GLU B O 1
ATOM 2983 N N . ARG B 1 175 ? 4.254 0.411 -18.047 1 95.81 175 ARG B N 1
ATOM 2984 C CA . ARG B 1 175 ? 4.945 1.688 -18.188 1 95.81 175 ARG B CA 1
ATOM 2985 C C . ARG B 1 175 ? 6.211 1.717 -17.328 1 95.81 175 ARG B C 1
ATOM 2987 O O . ARG B 1 175 ? 7.242 2.236 -17.766 1 95.81 175 ARG B O 1
ATOM 2994 N N . TYR B 1 176 ? 6.133 1.143 -16.141 1 96.75 176 TYR B N 1
ATOM 2995 C CA . TYR B 1 176 ? 7.195 1.39 -15.18 1 96.75 176 TYR B CA 1
ATOM 2996 C C . TYR B 1 176 ? 7.918 0.096 -14.82 1 96.75 176 TYR B C 1
ATOM 2998 O O . TYR B 1 176 ? 8.875 0.106 -14.039 1 96.75 176 TYR B O 1
ATOM 3006 N N . GLY B 1 177 ? 7.473 -1.065 -15.383 1 97.5 177 GLY B N 1
ATOM 3007 C CA . GLY B 1 177 ? 8.078 -2.34 -15.023 1 97.5 177 GLY B CA 1
ATOM 3008 C C . GLY B 1 177 ? 9.586 -2.346 -15.164 1 97.5 177 GLY B C 1
ATOM 3009 O O . GLY B 1 177 ? 10.305 -2.754 -14.25 1 97.5 177 GLY B O 1
ATOM 3010 N N . SER B 1 178 ? 10.086 -1.871 -16.266 1 96.81 178 SER B N 1
ATOM 3011 C CA . SER B 1 178 ? 11.516 -1.848 -16.547 1 96.81 178 SER B CA 1
ATOM 3012 C C . SER B 1 178 ? 12.242 -0.905 -15.586 1 96.81 178 SER B C 1
ATOM 3014 O O . SER B 1 178 ? 13.32 -1.23 -15.086 1 96.81 178 SER B O 1
ATOM 3016 N N . GLU B 1 179 ? 11.648 0.215 -15.336 1 96.44 179 GLU B N 1
ATOM 3017 C CA . GLU B 1 179 ? 12.234 1.186 -14.422 1 96.44 179 GLU B CA 1
ATOM 3018 C C . GLU B 1 179 ? 12.328 0.625 -13.008 1 96.44 179 GLU B C 1
ATOM 3020 O O . GLU B 1 179 ? 13.312 0.854 -12.305 1 96.44 179 GLU B O 1
ATOM 3025 N N . LEU B 1 180 ? 11.273 -0.076 -12.578 1 98.06 180 LEU B N 1
ATOM 3026 C CA . LEU B 1 180 ? 11.273 -0.694 -11.25 1 98.06 180 LEU B CA 1
ATOM 3027 C C . LEU B 1 180 ? 12.422 -1.689 -11.117 1 98.06 180 LEU B C 1
ATOM 3029 O O . LEU B 1 180 ? 13.141 -1.677 -10.117 1 98.06 180 LEU B O 1
ATOM 3033 N N . MET B 1 181 ? 12.586 -2.477 -12.125 1 97.75 181 MET B N 1
ATOM 3034 C CA . MET B 1 181 ? 13.648 -3.475 -12.102 1 97.75 181 MET B CA 1
ATOM 3035 C C . MET B 1 181 ? 15.016 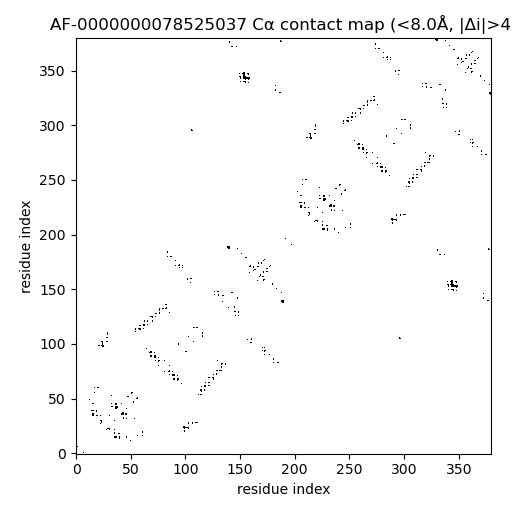-2.807 -12.078 1 97.75 181 MET B C 1
ATOM 3037 O O . MET B 1 181 ? 15.883 -3.178 -11.281 1 97.75 181 MET B O 1
ATOM 3041 N N . GLU B 1 182 ? 15.211 -1.829 -12.906 1 97.38 182 GLU B N 1
ATOM 3042 C CA . GLU B 1 182 ? 16.484 -1.115 -12.977 1 97.38 182 GLU B CA 1
ATOM 3043 C C . GLU B 1 182 ? 16.812 -0.452 -11.641 1 97.38 182 GLU B C 1
ATOM 3045 O O . GLU B 1 182 ? 17.953 -0.522 -11.18 1 97.38 182 GLU B O 1
ATOM 3050 N N . THR B 1 183 ? 15.828 0.212 -11.094 1 98.12 183 THR B N 1
ATOM 3051 C CA . THR B 1 183 ? 16.016 0.889 -9.82 1 98.12 183 THR B CA 1
ATOM 3052 C C . THR B 1 183 ? 16.422 -0.105 -8.734 1 98.12 183 THR B C 1
ATOM 3054 O O . THR B 1 183 ? 17.406 0.111 -8.023 1 98.12 183 THR B O 1
ATOM 3057 N N . PHE B 1 184 ? 15.695 -1.171 -8.664 1 98.44 184 PHE B N 1
ATOM 3058 C CA . PHE B 1 184 ? 15.969 -2.166 -7.637 1 98.44 184 PHE B CA 1
ATOM 3059 C C . PHE B 1 184 ? 17.359 -2.762 -7.816 1 98.44 184 PHE B C 1
ATOM 3061 O O . PHE B 1 184 ? 18.125 -2.879 -6.852 1 98.44 184 PHE B O 1
ATOM 3068 N N . LEU B 1 185 ? 17.672 -3.119 -9.039 1 96.94 185 LEU B N 1
ATOM 3069 C CA . LEU B 1 185 ? 18.969 -3.734 -9.32 1 96.94 185 LEU B CA 1
ATOM 3070 C C . LEU B 1 185 ? 20.109 -2.777 -8.984 1 96.94 185 LEU B C 1
ATOM 3072 O O . LEU B 1 185 ? 21.141 -3.197 -8.461 1 96.94 185 LEU B O 1
ATOM 3076 N N . GLU B 1 186 ? 19.922 -1.525 -9.273 1 96.75 186 GLU B N 1
ATOM 3077 C CA . GLU B 1 186 ? 20.938 -0.535 -8.93 1 96.75 186 GLU B CA 1
ATOM 3078 C C . GLU B 1 186 ? 21.078 -0.384 -7.414 1 96.75 186 GLU B C 1
ATOM 3080 O O . GLU B 1 186 ? 22.188 -0.253 -6.895 1 96.75 186 GLU B O 1
ATOM 3085 N N . LEU B 1 187 ? 19.969 -0.428 -6.719 1 96.94 187 LEU B N 1
ATOM 3086 C CA . LEU B 1 187 ? 19.953 -0.255 -5.27 1 96.94 187 LEU B CA 1
ATOM 3087 C C . LEU B 1 187 ? 20.688 -1.399 -4.578 1 96.94 187 LEU B C 1
ATOM 3089 O O . LEU B 1 187 ? 21.406 -1.181 -3.605 1 96.94 187 LEU B O 1
ATOM 3093 N N . ILE B 1 188 ? 20.547 -2.611 -5.141 1 96.06 188 ILE B N 1
ATOM 3094 C CA . ILE B 1 188 ? 21.062 -3.754 -4.387 1 96.06 188 ILE B CA 1
ATOM 3095 C C . ILE B 1 188 ? 22.484 -4.066 -4.816 1 96.06 188 ILE B C 1
ATOM 3097 O O . ILE B 1 188 ? 23.172 -4.871 -4.18 1 96.06 188 ILE B O 1
ATOM 3101 N N . LYS B 1 189 ? 22.859 -3.438 -5.859 1 93.56 189 LYS B N 1
ATOM 3102 C CA . LYS B 1 189 ? 24.219 -3.668 -6.352 1 93.56 189 LYS B CA 1
ATOM 3103 C C . LYS B 1 189 ? 25.25 -3.131 -5.371 1 93.56 189 LYS B C 1
ATOM 3105 O O . LYS B 1 189 ? 25.078 -2.049 -4.809 1 93.56 189 LYS B O 1
ATOM 3110 N N . ARG B 1 190 ? 26.406 -3.84 -5.199 1 90.06 190 ARG B N 1
ATOM 3111 C CA . ARG B 1 190 ? 27.484 -3.408 -4.32 1 90.06 190 ARG B CA 1
ATOM 3112 C C . ARG B 1 190 ? 28.281 -2.26 -4.945 1 90.06 190 ARG B C 1
ATOM 3114 O O . ARG B 1 190 ? 28.422 -2.197 -6.168 1 90.06 190 ARG B O 1
#

Sequence (380 aa):
MKSKRQLQKENTRKKILETAYQIYSEQGFSATTAVIAKEAGVSHGTIFVHFSSLDELLCCLIQDFGDVLGSEIHQQSETKDNIEELLKAHLDVLARYEKFYIRLIAERSLLPEDARLTFSNIQSIAAYHFNKVFERENNIKNLPVHRLFNTWMGLVHYYLLNKDLFSPDTPVLERYGSELMETFLELIKRMKSKRQLQKENTRKKILETAYQIYSEQGFSATTAVIAKEAGVSHGTIFVHFSSLDELLCCLIQDFGDVLGSEIHQQSETKDNIEELLKAHLDVLARYEKFYIRLIAERSLLPEDARLTFSNIQSIAAYHFNKVFERENNIKNLPVHRLFNTWMGLVHYYLLNKDLFSPDTPVLERYGSELMETFLELIKR

Organism: NCBI:txid29354

Foldseek 3Di:
DQDPVRVVLVVLLVLLLVLVLVCCLVPNPVDDLCVSCVVSVHDSVSNCVNPVDPLRSLLVNLVVLLVQQLVQLVVCLVVLHALLSSLVSNLVSCLVSVSSVLRCVVCLVVHPPSSNVSNVVSLVSNLVSQLSRVVPDDFWDPDDSVVLSVVLVVLVNVCSNVCCVQPVDDRSCVVCVVVSSVVSCVNGGD/DQDPVRVVLVVLLVLLLVLVLVCCLVPNPVDDLCVSCVVSVHDSVSNCVNPVDPLRSLLVNLVVLLVQLLVQLVVCLVVLHALLSSLVSNLVSCLVSLSSVLRCVVCLVVHPPSSNVSNVVSLVSNLVSQLSRVVPDDFFDPDDSVVLSVVLVVLVNVCSNVCCVQPVDDRSCVPCVVVSSVVSCVNGGD

Secondary structure (DSSP, 8-state):
---HHHHHHHHHHHHHHHHHHHHHHHH-TT--HHHHHHHHTS-HHHHHHH-SSHHHHHHHHHHHHHHHHHHHHHHHHHTT--HHHHHHHHHHHHHHTHHHHHHHHHTGGGS-HHHHHHHHHHHHHHHHHHHHHHHH-SSB----HHHHHHHHHHHHHHHHHTHHHH-SSS-HHHHHHHHHHHHHHHHHB-/---HHHHHHHHHHHHHHHHHHHHHHHH-TT--HHHHHHHHTS-HHHHHHH-SSHHHHHHHHHHHHHHHHHHHHHHHHHTT--HHHHHHHHHHHHHHTHHHHHHHHHSGGGS-HHHHHHHHHHHHHHHHHHHHHHHH-SSB-S--HHHHHHHHHHHHHHHHHTHHHH-SSS-HHHHHHHHHHHHHHHHHB-

Solvent-accessible surface area (backbone atoms only — not comparable to full-atom values): 20517 Å² total; per-residue (Å²): 129,80,47,73,68,56,47,51,50,49,51,49,49,50,43,46,51,54,37,40,49,53,46,32,34,73,68,26,85,79,60,54,68,60,58,37,17,58,74,50,72,46,55,61,66,56,51,47,73,74,25,90,38,72,62,52,47,50,34,49,55,52,45,53,54,35,51,55,44,48,51,52,44,47,53,35,52,69,67,69,49,54,69,65,57,43,53,49,48,50,50,51,50,45,52,76,39,39,56,43,49,44,37,48,71,49,43,44,86,74,44,55,68,70,36,43,50,50,50,51,49,40,53,49,54,51,48,53,41,51,40,58,46,56,70,70,51,81,66,46,54,97,59,63,55,68,58,56,52,45,42,53,50,7,37,54,49,41,49,51,77,39,23,75,80,75,28,69,87,50,65,43,53,79,76,39,40,67,56,53,51,50,50,52,53,60,34,37,37,98,130,81,48,74,67,54,46,51,50,51,51,49,47,50,43,44,51,56,37,40,49,54,46,31,35,73,67,27,84,80,60,52,66,59,58,39,17,58,75,49,73,46,53,59,66,56,53,47,72,74,25,89,39,72,62,52,46,48,34,52,55,54,44,53,54,33,50,54,46,48,52,51,44,47,53,35,51,69,67,70,50,55,70,66,58,42,53,48,48,52,51,52,50,45,52,76,40,39,56,43,49,43,36,48,70,48,43,45,87,75,44,54,68,68,37,42,51,51,50,50,50,39,52,49,52,51,48,54,39,50,40,58,47,56,70,70,50,81,65,46,54,97,59,62,57,68,59,56,51,46,44,53,50,7,37,55,49,41,49,52,77,39,22,74,80,76,28,70,86,50,66,43,52,81,74,40,41,67,58,53,50,51,51,52,53,58,33,37,35,98

InterPro domains:
  IPR001647 DNA-binding HTH domain, TetR-type [PF00440] (16-58)
  IPR001647 DNA-binding HTH domain, TetR-type [PR00455] (16-29)
  IPR001647 DNA-binding HTH domain, TetR-type [PR00455] (36-59)
  IPR001647 DNA-binding HTH domain, TetR-type [PS50977] (10-69)
  IPR009057 Homedomain-like superfamily [SSF46689] (3-85)
  IPR050624 Nucleoid occlusion factor SlmA/HTH-type transcriptional regulator [PTHR43479] (1-161)

pLDDT: mean 93.73, std 4.55, range [65.44, 98.5]

Radius of gyration: 23.28 Å; Cα contacts (8 Å, |Δi|>4): 367; chains: 2; bounding box: 57×78×45 Å

Nearest PDB structures (foldseek):
  5gpa-assembly1_A  TM=7.706E-01  e=7.513E-05  Halalkalibacterium halodurans C-125
  6o6n-assembly1_A  TM=7.085E-01  e=2.012E-04  Mycobacterium tuberculosis
  2hku-assembly1_B  TM=6.735E-01  e=4.682E-04  Rhodococcus jostii RHA1
  3aqt-assembly1_B  TM=6.013E-01  e=5.648E-04  Corynebacterium glutamicum ATCC 13032
  3cjd-assembly1_B  TM=6.037E-01  e=4.682E-04  Jannaschia sp. CCS1